Protein AF-A0A2S9XAM0-F1 (afdb_monomer_lite)

Foldseek 3Di:
DPPDPFALDVDPPDPVCPPPPCNVVVVVLVVLLVCLLVVVLVSLLVLVVVLVVDPDPVSVLSSLLCCLARHAQVVLVLVLVVLVVPDPLVVLQSNLSSVLSVLWLLCQLSLLVSLLVCVPPPCSVVSQQSLQQSQAQDNCDCSNVVQDPDDDNVNSVVSSVVSVVSSVVLCVVQNRGFGTGRNDFAALLVLLVSQLVCLVVVNHDVVSSSQNCQAAVDRPNQLDDPNDGDSVSSNVSSVVCNPDPLSVLDDTRFRHGNNHTRHNDDDPPNDNPPDD

pLDDT: mean 87.09, std 13.26, range [29.81, 98.62]

Secondary structure (DSSP, 8-state):
------SSS----SGGGGGSTTHHHHHHHHHHHHHHHTT-GGGHHHHHHHHHH---HHHHHHHHHHHHHHS-HHHHHHHHHHHHH---HHHHHHHHHHHHHH-BGGGHHHHHHHHHHHTTSTTGGGSHHHHHHHH-SSTT-HHHHT--SS--HHHHHHHHHHHHHHHHHHHHHH-TT-BEETTEE--HHHHHHHHHHHHHHT---HHHHHHHHHHH----GGGEETTEE-HHHHHHHHHHHHHSGGGGG--TT--EETTEEPPSSPPTTPPPSS--

Radius of gyration: 18.68 Å; chains: 1; bounding box: 44×44×42 Å

Structure (mmCIF, N/CA/C/O backbone):
data_AF-A0A2S9XAM0-F1
#
_entry.id   AF-A0A2S9XAM0-F1
#
loop_
_atom_site.group_PDB
_atom_site.id
_atom_site.type_symbol
_atom_site.label_atom_id
_atom_site.label_alt_id
_atom_site.label_comp_id
_atom_site.label_asym_id
_atom_site.label_entity_id
_atom_site.label_seq_id
_atom_site.pdbx_PDB_ins_code
_atom_site.Cartn_x
_atom_site.Cartn_y
_atom_site.Cartn_z
_atom_site.occupancy
_atom_site.B_iso_or_equiv
_atom_site.auth_seq_id
_atom_site.auth_comp_id
_atom_site.auth_asym_id
_atom_site.auth_atom_id
_atom_site.pdbx_PDB_model_num
ATOM 1 N N . MET A 1 1 ? -20.825 -23.152 -6.552 1.00 30.56 1 MET A N 1
ATOM 2 C CA . MET A 1 1 ? -21.527 -22.044 -5.865 1.00 30.56 1 MET A CA 1
ATOM 3 C C . MET A 1 1 ? -20.502 -20.942 -5.624 1.00 30.56 1 MET A C 1
ATOM 5 O O . MET A 1 1 ? -19.980 -20.836 -4.527 1.00 30.56 1 MET A O 1
ATOM 9 N N . TYR A 1 2 ? -20.153 -20.182 -6.666 1.00 29.81 2 TYR A N 1
ATOM 10 C CA . TYR A 1 2 ? -19.231 -19.047 -6.558 1.00 29.81 2 TYR A CA 1
ATOM 11 C C . TYR A 1 2 ? -20.045 -17.824 -6.128 1.00 29.81 2 TYR A C 1
ATOM 13 O O . TYR A 1 2 ? -20.591 -17.098 -6.952 1.00 29.81 2 TYR A O 1
ATOM 21 N N . ARG A 1 3 ? -20.249 -17.667 -4.819 1.00 31.77 3 ARG A N 1
ATOM 22 C CA . ARG A 1 3 ? -20.808 -16.442 -4.241 1.00 31.77 3 ARG A CA 1
ATOM 23 C C . ARG A 1 3 ? -19.659 -15.707 -3.554 1.00 31.77 3 ARG A C 1
ATOM 25 O O . ARG A 1 3 ? -18.979 -16.306 -2.733 1.00 31.77 3 ARG A O 1
ATOM 32 N N . ASP A 1 4 ? -19.484 -14.443 -3.935 1.00 37.81 4 ASP A N 1
ATOM 33 C CA . ASP A 1 4 ? -18.591 -13.426 -3.349 1.00 37.81 4 ASP A CA 1
ATOM 34 C C . ASP A 1 4 ? -17.206 -13.193 -3.982 1.00 37.81 4 ASP A C 1
ATOM 36 O O . ASP A 1 4 ? -16.222 -12.914 -3.299 1.00 37.81 4 ASP A O 1
ATOM 40 N N . ALA A 1 5 ? -17.160 -13.095 -5.317 1.00 40.28 5 ALA A N 1
ATOM 41 C CA . ALA A 1 5 ? -16.129 -12.313 -6.019 1.00 40.28 5 ALA A CA 1
ATOM 42 C C . ALA A 1 5 ? -16.391 -10.783 -5.963 1.00 40.28 5 ALA A C 1
ATOM 44 O O . ALA A 1 5 ? -16.059 -10.050 -6.891 1.00 40.28 5 ALA A O 1
ATOM 45 N N . ARG A 1 6 ? -17.022 -10.277 -4.892 1.00 53.84 6 ARG A N 1
ATOM 46 C CA . ARG A 1 6 ? -17.138 -8.831 -4.636 1.00 53.84 6 ARG A CA 1
ATOM 47 C C . ARG A 1 6 ? -15.984 -8.377 -3.741 1.00 53.84 6 ARG A C 1
ATOM 49 O O . ARG A 1 6 ? -15.493 -9.136 -2.903 1.00 53.84 6 ARG A O 1
ATOM 56 N N . GLY A 1 7 ? -15.541 -7.141 -3.938 1.00 68.50 7 GLY A N 1
ATOM 57 C CA . GLY A 1 7 ? -14.537 -6.507 -3.088 1.00 68.50 7 GLY A CA 1
ATOM 58 C C . GLY A 1 7 ? -13.115 -6.549 -3.654 1.00 68.50 7 GLY A C 1
ATOM 59 O O . GLY A 1 7 ? -12.945 -6.331 -4.844 1.00 68.50 7 GLY A O 1
ATOM 60 N N . TYR A 1 8 ? -12.112 -6.770 -2.794 1.00 75.19 8 TYR A N 1
ATOM 61 C CA . TYR A 1 8 ? -10.646 -6.569 -2.948 1.00 75.19 8 TYR A CA 1
ATOM 62 C C . TYR A 1 8 ? -10.017 -6.691 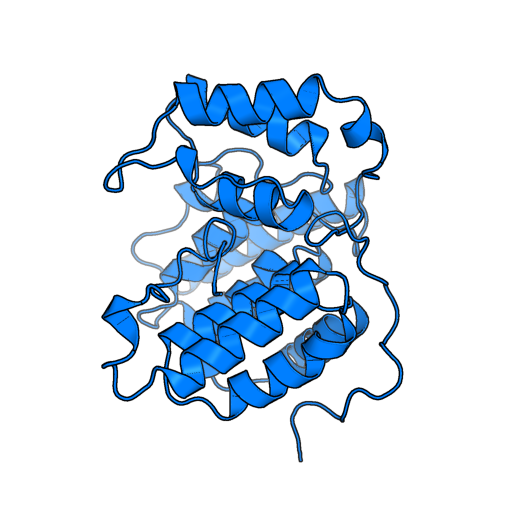-4.345 1.00 75.19 8 TYR A C 1
ATOM 64 O O . TYR A 1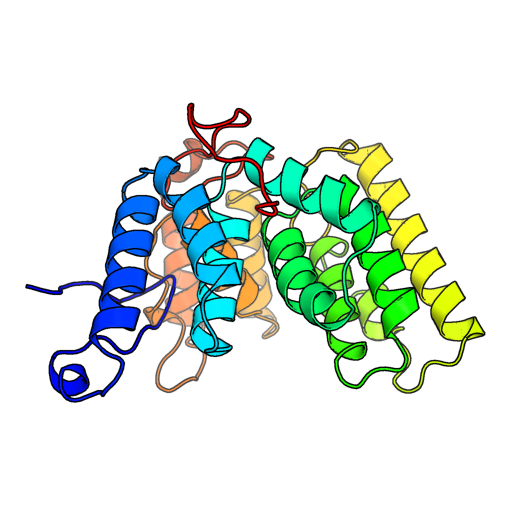 8 ? -9.112 -5.925 -4.682 1.00 75.19 8 TYR A O 1
ATOM 72 N N . PHE A 1 9 ? -10.555 -7.571 -5.180 1.00 70.81 9 PHE A N 1
ATOM 73 C CA . PHE A 1 9 ? -10.430 -7.488 -6.624 1.00 70.81 9 PHE A CA 1
ATOM 74 C C . PHE A 1 9 ? -11.824 -7.553 -7.244 1.00 70.81 9 PHE A C 1
ATOM 76 O O . PHE A 1 9 ? -12.571 -8.497 -6.986 1.00 70.81 9 PHE A O 1
ATOM 83 N N . ALA A 1 10 ? -12.169 -6.571 -8.073 1.00 54.16 10 ALA A N 1
ATOM 84 C CA . ALA A 1 10 ? -13.347 -6.647 -8.926 1.00 54.16 10 ALA A CA 1
ATOM 85 C C . ALA A 1 10 ? -13.039 -7.604 -10.091 1.00 54.16 10 ALA A C 1
ATOM 87 O O . ALA A 1 10 ? -12.765 -7.158 -11.202 1.00 54.16 10 ALA A O 1
ATOM 88 N N . PHE A 1 11 ? -12.962 -8.908 -9.814 1.00 58.81 11 PHE A N 1
ATOM 89 C CA . PHE A 1 11 ? -12.705 -9.902 -10.853 1.00 58.81 11 PHE A CA 1
ATOM 90 C C . PHE A 1 11 ? -13.986 -10.245 -11.621 1.00 58.81 11 PHE A C 1
ATOM 92 O O . PHE A 1 11 ? -15.049 -10.375 -11.006 1.00 58.81 11 PHE A O 1
ATOM 99 N N . PRO A 1 12 ? -13.883 -10.451 -12.944 1.00 51.03 12 PRO A N 1
ATOM 100 C CA . PRO A 1 12 ? -14.966 -10.961 -13.767 1.00 51.03 12 PRO A CA 1
ATOM 101 C C . PRO A 1 12 ? -14.978 -12.489 -13.664 1.00 51.03 12 PRO A C 1
ATOM 103 O O . PRO A 1 12 ? -14.470 -13.185 -14.533 1.00 51.03 12 PRO A O 1
ATOM 106 N N . LEU A 1 13 ? -15.457 -13.024 -12.543 1.00 59.88 13 LEU A N 1
ATOM 107 C CA . LEU A 1 13 ? -15.866 -14.428 -12.496 1.00 59.88 13 LEU A CA 1
ATOM 108 C C . LEU A 1 13 ? -17.322 -14.486 -12.061 1.00 59.88 13 LEU A C 1
ATOM 110 O O . LEU A 1 13 ? -17.656 -14.798 -10.916 1.00 59.88 13 LEU A O 1
ATOM 114 N N . ILE A 1 14 ? -18.190 -14.113 -12.991 1.00 65.31 14 ILE A N 1
ATOM 115 C CA . ILE A 1 14 ? -19.609 -14.436 -12.965 1.00 65.31 14 ILE A CA 1
ATOM 116 C C . ILE A 1 14 ? -19.861 -15.689 -13.811 1.00 65.31 14 ILE A C 1
ATOM 118 O O . ILE A 1 14 ? -19.002 -16.155 -14.551 1.00 65.31 14 ILE A O 1
ATOM 122 N N . GLU A 1 15 ? -21.049 -16.277 -13.680 1.00 64.88 15 GLU A N 1
ATOM 123 C CA . GLU A 1 15 ? -21.425 -17.499 -14.411 1.00 64.88 15 GLU A CA 1
ATOM 124 C C . GLU A 1 15 ? -21.320 -17.327 -15.939 1.00 64.88 15 GLU A C 1
ATOM 126 O O . GLU A 1 15 ? -21.043 -18.277 -16.664 1.00 64.88 15 GLU A O 1
ATOM 131 N N . GLU A 1 16 ? -21.465 -16.091 -16.414 1.00 66.94 16 GLU A N 1
ATOM 132 C CA . GLU A 1 16 ? -21.320 -15.704 -17.818 1.00 66.94 16 GLU A CA 1
ATOM 133 C C . GLU A 1 16 ? -19.865 -15.790 -18.320 1.00 66.94 16 GLU A C 1
ATOM 135 O O . GLU A 1 16 ? -19.658 -15.955 -19.519 1.00 66.94 16 GLU A O 1
ATOM 140 N N . ASP A 1 17 ? -18.866 -15.767 -17.429 1.00 70.62 17 ASP A N 1
ATOM 141 C CA . ASP A 1 17 ? -17.438 -15.808 -17.782 1.00 70.62 17 ASP A CA 1
ATOM 142 C C . ASP A 1 17 ? -16.911 -17.234 -18.021 1.00 70.62 17 ASP A C 1
ATOM 144 O O . ASP A 1 17 ? -15.786 -17.405 -18.486 1.00 70.62 17 ASP A O 1
ATOM 148 N N . LEU A 1 18 ? -17.722 -18.275 -17.774 1.00 71.06 18 LEU A N 1
ATOM 149 C CA . LEU A 1 18 ? -17.358 -19.686 -18.011 1.00 71.06 18 LEU A CA 1
ATOM 150 C C . LEU A 1 18 ? -16.955 -19.987 -19.463 1.00 71.06 18 LEU A C 1
ATOM 152 O O . LEU A 1 18 ? -16.366 -21.029 -19.740 1.00 71.06 18 LEU A O 1
ATOM 156 N N . VAL A 1 19 ? -17.313 -19.104 -20.394 1.00 75.88 19 VAL A N 1
ATOM 157 C CA . VAL A 1 19 ? -17.012 -19.235 -21.823 1.00 75.88 19 VAL A CA 1
ATOM 158 C C . VAL A 1 19 ? -15.665 -18.623 -22.218 1.00 75.88 19 VAL A C 1
ATOM 160 O O . VAL A 1 19 ? -15.289 -18.725 -23.383 1.00 75.88 19 VAL A O 1
ATOM 163 N N . LEU A 1 20 ? -14.962 -17.958 -21.295 1.00 78.69 20 LEU A N 1
ATOM 164 C CA . LEU A 1 20 ? -13.664 -17.348 -21.572 1.00 78.69 20 LEU A CA 1
ATOM 165 C C . LEU A 1 20 ? -12.571 -18.419 -21.678 1.00 78.69 20 LEU A C 1
ATOM 167 O O . LEU A 1 20 ? -12.448 -19.288 -20.816 1.00 78.69 20 LEU A O 1
ATOM 171 N N . ASP A 1 21 ? -11.729 -18.306 -22.707 1.00 81.44 21 ASP A N 1
ATOM 172 C CA . ASP A 1 21 ? -10.644 -19.258 -22.996 1.00 81.44 21 ASP A CA 1
ATOM 173 C C . ASP A 1 21 ? -9.600 -19.369 -21.865 1.00 81.44 21 ASP A C 1
ATOM 175 O O . ASP A 1 21 ? -8.835 -20.333 -21.803 1.00 81.44 21 ASP A O 1
ATOM 179 N N . ASP A 1 22 ? -9.537 -18.385 -20.965 1.00 83.44 22 ASP A N 1
ATOM 180 C CA . ASP A 1 22 ? -8.630 -18.345 -19.821 1.00 83.44 22 ASP A CA 1
ATOM 181 C C . ASP A 1 22 ? -9.339 -18.452 -18.459 1.00 83.44 22 ASP A C 1
ATOM 183 O O . ASP A 1 22 ? -8.697 -18.232 -17.426 1.00 83.44 22 ASP A O 1
ATOM 187 N N . PHE A 1 23 ? -10.619 -18.854 -18.435 1.00 84.69 23 PHE A N 1
ATOM 188 C CA . PHE A 1 23 ? -11.415 -19.024 -17.212 1.00 84.69 23 PHE A CA 1
ATOM 189 C C . PHE A 1 23 ? -10.687 -19.857 -16.149 1.00 84.69 23 PHE A C 1
ATOM 191 O O . PHE A 1 23 ? -10.601 -19.441 -14.997 1.00 84.69 23 PHE A O 1
ATOM 198 N N . ASP A 1 24 ? -10.086 -20.989 -16.530 1.00 85.94 24 ASP A N 1
ATOM 199 C CA . ASP A 1 24 ? -9.365 -21.867 -15.597 1.00 85.94 24 ASP A CA 1
ATOM 200 C C . ASP A 1 24 ? -8.211 -21.143 -14.887 1.00 85.94 24 ASP A C 1
ATOM 202 O O . ASP A 1 24 ? -7.978 -21.338 -13.693 1.00 85.94 24 ASP A O 1
ATOM 206 N N . LYS A 1 25 ? -7.503 -20.254 -15.596 1.00 88.56 25 LYS A N 1
ATOM 207 C CA . LYS A 1 25 ? -6.412 -19.462 -15.009 1.00 88.56 25 LYS A CA 1
ATOM 208 C C . LYS A 1 25 ? -6.953 -18.439 -14.019 1.00 88.56 25 LYS A C 1
ATOM 210 O O . LYS A 1 25 ? -6.371 -18.252 -12.954 1.00 88.56 25 LYS A O 1
ATOM 215 N N . TRP A 1 26 ? -8.078 -17.806 -14.336 1.00 86.81 26 TRP A N 1
ATOM 216 C CA . TRP A 1 26 ? -8.754 -16.899 -13.412 1.00 86.81 26 TRP A CA 1
ATOM 217 C C . TRP A 1 26 ? -9.371 -17.629 -12.217 1.00 86.81 26 TRP A C 1
ATOM 219 O O . TRP A 1 26 ? -9.349 -17.094 -11.110 1.00 86.81 26 TRP A O 1
ATOM 229 N N . SER A 1 27 ? -9.839 -18.867 -12.380 1.00 86.88 27 SER A N 1
ATOM 230 C CA . SER A 1 27 ? -10.290 -19.691 -11.255 1.00 86.88 27 SER A CA 1
ATOM 231 C C . SER A 1 27 ? -9.152 -19.934 -10.261 1.00 86.88 27 SER A C 1
ATOM 233 O O . SER A 1 27 ? -9.361 -19.775 -9.062 1.00 86.88 27 SER A O 1
ATOM 235 N N . ILE A 1 28 ? -7.931 -20.211 -10.740 1.00 90.19 28 ILE A N 1
ATOM 236 C CA . ILE A 1 28 ? -6.742 -20.350 -9.878 1.00 90.19 28 ILE A CA 1
ATOM 237 C C . ILE A 1 28 ? -6.473 -19.054 -9.096 1.00 90.19 28 ILE A C 1
ATOM 239 O O . ILE A 1 28 ? -6.221 -19.097 -7.893 1.00 90.19 28 ILE A O 1
ATOM 243 N N . VAL A 1 29 ? -6.561 -17.890 -9.753 1.00 89.19 29 VAL A N 1
ATOM 244 C CA . VAL A 1 29 ? -6.460 -16.571 -9.097 1.00 89.19 29 VAL A CA 1
ATOM 245 C C . VAL A 1 29 ? -7.520 -16.441 -7.993 1.00 89.19 29 VAL A C 1
ATOM 247 O O . VAL A 1 29 ? -7.203 -16.019 -6.880 1.00 89.19 29 VAL A O 1
ATOM 250 N N . GLY A 1 30 ? -8.767 -16.819 -8.285 1.00 88.19 30 GLY A N 1
ATOM 251 C CA . GLY A 1 30 ? -9.882 -16.794 -7.338 1.00 88.19 30 GLY A CA 1
ATOM 252 C C . GLY A 1 30 ? -9.646 -17.679 -6.115 1.00 88.19 30 GLY A C 1
ATOM 253 O O . GLY A 1 30 ? -9.837 -17.220 -4.988 1.00 88.19 30 GLY A O 1
ATOM 254 N N . ASP A 1 31 ? -9.164 -18.903 -6.325 1.00 90.50 31 ASP A N 1
ATOM 255 C CA . ASP A 1 31 ? -8.857 -19.856 -5.256 1.00 90.50 31 ASP A CA 1
ATOM 256 C C . ASP A 1 31 ? -7.719 -19.349 -4.358 1.00 90.50 31 ASP A C 1
ATOM 258 O O . ASP A 1 31 ? -7.823 -19.402 -3.130 1.00 90.50 31 ASP A O 1
ATOM 262 N N . LEU A 1 32 ? -6.662 -18.777 -4.947 1.00 91.88 32 LEU A N 1
ATOM 263 C CA . LEU A 1 32 ? -5.543 -18.185 -4.203 1.00 91.88 32 LEU A CA 1
ATOM 264 C C . LEU A 1 32 ? -5.986 -16.984 -3.370 1.00 91.88 32 LEU A C 1
ATOM 266 O O . LEU A 1 32 ? -5.653 -16.891 -2.189 1.00 91.88 32 LEU A O 1
ATOM 270 N N . VAL A 1 33 ? -6.771 -16.078 -3.955 1.00 91.25 33 VAL A N 1
ATOM 271 C CA . VAL A 1 33 ? -7.333 -14.945 -3.213 1.00 91.25 33 VAL A CA 1
ATOM 272 C C . VAL A 1 33 ? -8.247 -15.440 -2.099 1.00 91.25 33 VAL A C 1
ATOM 274 O O . VAL A 1 33 ? -8.155 -14.928 -0.989 1.00 91.25 33 VAL A O 1
ATOM 277 N N . GLY A 1 34 ? -9.093 -16.438 -2.355 1.00 91.19 34 GLY A N 1
ATOM 278 C CA . GLY A 1 34 ? -9.951 -17.051 -1.341 1.00 91.19 34 GLY A CA 1
ATOM 279 C C . GLY A 1 34 ? -9.152 -17.621 -0.168 1.00 91.19 34 GLY A C 1
ATOM 280 O O . GLY A 1 34 ? -9.470 -17.331 0.985 1.00 91.19 34 GLY A O 1
ATOM 281 N N . ALA A 1 35 ? -8.074 -18.355 -0.452 1.00 92.44 35 ALA A N 1
ATOM 282 C CA . ALA A 1 35 ? -7.175 -18.901 0.563 1.00 92.44 35 ALA A CA 1
ATOM 283 C C . ALA A 1 35 ? -6.510 -17.795 1.399 1.00 92.44 35 ALA A C 1
ATOM 285 O O . ALA A 1 35 ? -6.544 -17.846 2.630 1.00 92.44 35 ALA A O 1
ATOM 286 N N . LEU A 1 36 ? -5.977 -16.753 0.750 1.00 93.25 36 LEU A N 1
ATOM 287 C CA . LEU A 1 36 ? -5.379 -15.607 1.440 1.00 93.25 36 LEU A CA 1
ATOM 288 C C . LEU A 1 36 ? -6.415 -14.863 2.297 1.00 93.25 36 LEU A C 1
ATOM 290 O O . LEU A 1 36 ? -6.128 -14.538 3.447 1.00 93.25 36 LEU A O 1
ATOM 294 N N . LYS A 1 37 ? -7.630 -14.632 1.773 1.00 93.50 37 LYS A N 1
ATOM 295 C CA . LYS A 1 37 ? -8.737 -13.983 2.500 1.00 93.50 37 LYS A CA 1
ATOM 296 C C . LYS A 1 37 ? -9.157 -14.777 3.740 1.00 93.50 37 LYS A C 1
ATOM 298 O O . LYS A 1 37 ? -9.595 -14.176 4.709 1.00 93.50 37 LYS A O 1
ATOM 303 N N . ALA A 1 38 ? -9.016 -16.102 3.707 1.00 93.44 38 ALA A N 1
ATOM 304 C CA . ALA A 1 38 ? -9.267 -16.992 4.841 1.00 93.44 38 ALA A CA 1
ATOM 305 C C . ALA A 1 38 ? -8.083 -17.087 5.829 1.00 93.44 38 ALA A C 1
ATOM 307 O O . ALA A 1 38 ? -8.144 -17.853 6.794 1.00 93.44 38 ALA A O 1
ATOM 308 N N . GLY A 1 39 ? -6.997 -16.343 5.587 1.00 91.81 39 GLY A N 1
ATOM 309 C CA . GLY A 1 39 ? -5.810 -16.304 6.437 1.00 91.81 39 GLY A CA 1
ATOM 310 C C . GLY A 1 39 ? -4.754 -17.366 6.122 1.00 91.81 39 GLY A C 1
ATOM 311 O O . GLY A 1 39 ? -3.776 -17.470 6.867 1.00 91.81 39 GLY A O 1
ATOM 312 N N . ASP A 1 40 ? -4.887 -18.140 5.036 1.00 93.00 40 ASP A N 1
ATOM 313 C CA . ASP A 1 40 ? -3.841 -19.077 4.608 1.00 93.00 40 ASP A CA 1
ATOM 314 C C . ASP A 1 40 ? -2.726 -18.363 3.831 1.00 93.00 40 ASP A C 1
ATOM 316 O O . ASP A 1 40 ? -2.579 -18.472 2.613 1.00 93.00 40 ASP A O 1
ATOM 320 N N . LEU A 1 41 ? -1.894 -17.628 4.568 1.00 89.56 41 LEU A N 1
ATOM 321 C CA . LEU A 1 41 ? -0.785 -16.852 4.006 1.00 89.56 41 LEU A CA 1
ATOM 322 C C . LEU A 1 41 ? 0.354 -17.726 3.449 1.00 89.56 41 LEU A C 1
ATOM 324 O O . LEU A 1 41 ? 1.272 -17.209 2.811 1.00 89.56 41 LEU A O 1
ATOM 328 N N . ARG A 1 42 ? 0.290 -19.055 3.629 1.00 88.25 42 ARG A N 1
ATOM 329 C CA . ARG A 1 42 ? 1.229 -20.010 3.014 1.00 88.25 42 ARG A CA 1
ATOM 330 C C . ARG A 1 42 ? 1.008 -20.148 1.509 1.00 88.25 42 ARG A C 1
ATOM 332 O O . ARG A 1 42 ? 1.868 -20.704 0.840 1.00 88.25 42 ARG A O 1
ATOM 339 N N . ALA A 1 43 ? -0.099 -19.630 0.975 1.00 89.38 43 ALA A N 1
ATOM 340 C CA . ALA A 1 43 ? -0.335 -19.556 -0.464 1.00 89.38 43 ALA A CA 1
ATOM 341 C C . ALA A 1 43 ? 0.522 -18.479 -1.163 1.00 89.38 43 ALA A C 1
ATOM 343 O O . ALA A 1 43 ? 0.686 -18.526 -2.380 1.00 89.38 43 ALA A O 1
ATOM 344 N N . ALA A 1 44 ? 1.097 -17.517 -0.426 1.00 90.44 44 ALA A N 1
ATOM 345 C CA . ALA A 1 44 ? 1.826 -16.388 -1.015 1.00 90.44 44 ALA A CA 1
ATOM 346 C C . ALA A 1 44 ? 3.046 -16.781 -1.887 1.00 90.44 44 ALA A C 1
ATOM 348 O O . ALA A 1 44 ? 3.201 -16.186 -2.954 1.00 90.44 44 ALA A O 1
ATOM 349 N N . PRO A 1 45 ? 3.882 -17.781 -1.532 1.00 89.94 45 PRO A N 1
ATOM 350 C CA . PRO A 1 45 ? 4.940 -18.266 -2.422 1.00 89.94 45 PRO A CA 1
ATOM 351 C C . PRO A 1 45 ? 4.405 -18.807 -3.754 1.00 89.94 45 PRO A C 1
ATOM 353 O O . PRO A 1 45 ? 4.967 -18.509 -4.801 1.00 89.94 45 PRO A O 1
ATOM 356 N N . THR A 1 46 ? 3.276 -19.524 -3.747 1.00 91.75 46 THR A N 1
ATOM 357 C CA . THR A 1 46 ? 2.637 -20.011 -4.982 1.00 91.75 46 THR A CA 1
ATOM 358 C C . THR A 1 46 ? 2.177 -18.859 -5.875 1.00 91.75 46 THR A C 1
ATOM 360 O O . THR A 1 46 ? 2.310 -18.939 -7.093 1.00 91.75 46 THR A O 1
ATOM 363 N N . VAL A 1 47 ? 1.690 -17.758 -5.290 1.00 92.44 47 VAL A N 1
ATOM 364 C CA . VAL A 1 47 ? 1.341 -16.542 -6.048 1.00 92.44 47 VAL A CA 1
ATOM 365 C C . VAL A 1 47 ? 2.570 -15.967 -6.766 1.00 92.44 47 VAL A C 1
ATOM 367 O O . VAL A 1 47 ? 2.470 -15.572 -7.926 1.00 92.44 47 VAL A O 1
ATOM 370 N N . LEU A 1 48 ? 3.735 -15.956 -6.109 1.00 89.94 48 LEU A N 1
ATOM 371 C CA . LEU A 1 48 ? 4.991 -15.490 -6.704 1.00 89.94 48 LEU A CA 1
ATOM 372 C C . LEU A 1 48 ? 5.495 -16.424 -7.817 1.00 89.94 48 LEU A C 1
ATOM 374 O O . LEU A 1 48 ? 5.893 -15.953 -8.878 1.00 89.94 48 LEU A O 1
ATOM 378 N N . GLU A 1 49 ? 5.413 -17.741 -7.624 1.00 90.56 49 GLU A N 1
ATOM 379 C CA . GLU A 1 49 ? 5.771 -18.719 -8.663 1.00 90.56 49 GLU A CA 1
ATOM 380 C C . GLU A 1 49 ? 4.889 -18.597 -9.915 1.00 90.56 49 GLU A C 1
ATOM 382 O O . GLU A 1 49 ? 5.366 -18.779 -11.037 1.00 90.56 49 GLU A O 1
ATOM 387 N N . LEU A 1 50 ? 3.599 -18.294 -9.740 1.00 91.56 50 LEU A N 1
ATOM 388 C CA . LEU A 1 50 ? 2.682 -18.055 -10.854 1.00 91.56 50 LEU A CA 1
ATOM 389 C C . LEU A 1 50 ? 2.973 -16.733 -11.558 1.00 91.56 50 LEU A C 1
ATOM 391 O O . LEU A 1 50 ? 2.929 -16.697 -12.785 1.00 91.56 50 LEU A O 1
ATOM 395 N N . TYR A 1 51 ? 3.322 -15.683 -10.813 1.00 90.62 51 TYR A N 1
ATOM 396 C CA . TYR A 1 51 ? 3.729 -14.403 -11.388 1.00 90.62 51 TYR A CA 1
ATOM 397 C C . TYR A 1 51 ? 4.877 -14.552 -12.397 1.00 90.62 51 TYR A C 1
ATOM 399 O O . TYR A 1 51 ? 4.786 -13.997 -13.490 1.00 90.62 51 TYR A O 1
ATOM 407 N N . ASP A 1 52 ? 5.897 -15.356 -12.089 1.00 86.44 52 ASP A N 1
ATOM 408 C CA . ASP A 1 52 ? 7.040 -15.561 -12.993 1.00 86.44 52 ASP A CA 1
ATOM 409 C C . ASP A 1 52 ? 6.691 -16.339 -14.269 1.00 86.44 52 ASP A C 1
ATOM 411 O O . ASP A 1 52 ? 7.389 -16.233 -15.278 1.00 86.44 52 ASP A O 1
ATOM 415 N N . ARG A 1 53 ? 5.634 -17.157 -14.230 1.00 89.25 53 ARG A N 1
ATOM 416 C CA . ARG A 1 53 ? 5.250 -18.055 -15.332 1.00 89.25 53 ARG A CA 1
ATOM 417 C C . ARG A 1 53 ? 4.122 -17.508 -16.195 1.00 89.25 53 ARG A C 1
ATOM 419 O O . ARG A 1 53 ? 3.909 -18.010 -17.299 1.00 89.25 53 ARG A O 1
ATOM 426 N N . ASP A 1 54 ? 3.364 -16.540 -15.693 1.00 89.75 54 ASP A N 1
ATOM 427 C CA . ASP A 1 54 ? 2.212 -15.999 -16.401 1.00 89.75 54 ASP A CA 1
ATOM 428 C C . ASP A 1 54 ? 2.646 -14.952 -17.432 1.00 89.75 54 ASP A C 1
ATOM 430 O O . ASP A 1 54 ? 3.412 -14.035 -17.147 1.00 89.75 54 ASP A O 1
ATOM 434 N N . ALA A 1 55 ? 2.135 -15.080 -18.653 1.00 87.50 55 ALA A N 1
ATOM 435 C CA . ALA A 1 55 ? 2.384 -14.116 -19.723 1.00 87.50 55 ALA A CA 1
ATOM 436 C C . ALA A 1 55 ? 1.359 -12.969 -19.726 1.00 87.50 55 ALA A C 1
ATOM 438 O O . ALA A 1 55 ? 1.547 -11.972 -20.421 1.00 87.50 55 ALA A O 1
ATOM 439 N N . ASP A 1 56 ? 0.262 -13.109 -18.980 1.00 89.25 56 ASP A N 1
ATOM 440 C CA . ASP A 1 56 ? -0.803 -12.114 -18.933 1.00 89.25 56 ASP A CA 1
ATOM 441 C C . ASP A 1 56 ? -0.505 -11.033 -17.895 1.00 89.25 56 ASP A C 1
ATOM 443 O O . ASP A 1 56 ? -0.419 -11.284 -16.690 1.00 89.25 56 ASP A O 1
ATOM 447 N N . TRP A 1 57 ? -0.357 -9.805 -18.382 1.00 85.56 57 TRP A N 1
ATOM 448 C CA . TRP A 1 57 ? -0.011 -8.650 -17.562 1.00 85.56 57 TRP A CA 1
ATOM 449 C C . TRP A 1 57 ? -1.118 -8.266 -16.563 1.00 85.56 57 TRP A C 1
ATOM 451 O O . TRP A 1 57 ? -0.817 -7.721 -15.500 1.00 85.56 57 TRP A O 1
ATOM 461 N N . VAL A 1 58 ? -2.389 -8.578 -16.846 1.00 87.38 58 VAL A N 1
ATOM 462 C CA . VAL A 1 58 ? -3.514 -8.301 -15.939 1.00 87.38 58 VAL A CA 1
ATOM 463 C C . VAL A 1 58 ? -3.461 -9.254 -14.747 1.00 87.38 58 VAL A C 1
ATOM 465 O O . VAL A 1 58 ? -3.550 -8.809 -13.598 1.00 87.38 58 VAL A O 1
ATOM 468 N N . ARG A 1 59 ? -3.249 -10.555 -14.994 1.00 90.25 59 ARG A N 1
ATOM 469 C CA . ARG A 1 59 ? -3.046 -11.547 -13.923 1.00 90.25 59 ARG A CA 1
ATOM 470 C C . ARG A 1 59 ? -1.780 -11.260 -13.124 1.00 90.25 59 ARG A C 1
ATOM 472 O O . ARG A 1 59 ? -1.836 -11.261 -11.896 1.00 90.25 59 ARG A O 1
ATOM 479 N N . ARG A 1 60 ? -0.674 -10.896 -13.780 1.00 90.75 60 ARG A N 1
ATOM 480 C CA . ARG A 1 60 ? 0.552 -10.451 -13.091 1.00 90.75 60 ARG A CA 1
ATOM 481 C C . ARG A 1 60 ? 0.305 -9.270 -12.161 1.00 90.75 60 ARG A C 1
ATOM 483 O O . ARG A 1 60 ? 0.693 -9.328 -10.995 1.00 90.75 60 ARG A O 1
ATOM 490 N N . GLY A 1 61 ? -0.427 -8.257 -12.623 1.00 88.75 61 GLY A N 1
ATOM 491 C CA . GLY A 1 61 ? -0.829 -7.126 -11.788 1.00 88.75 61 GLY A CA 1
ATOM 492 C C . GLY A 1 61 ? -1.687 -7.536 -10.583 1.00 88.75 61 GLY A C 1
ATOM 493 O O . GLY A 1 61 ? -1.583 -6.931 -9.514 1.00 88.75 61 GLY A O 1
ATOM 494 N N . ALA A 1 62 ? -2.518 -8.575 -10.710 1.00 90.31 62 ALA A N 1
ATOM 495 C CA . ALA A 1 62 ? -3.249 -9.144 -9.580 1.00 90.31 62 ALA A CA 1
ATOM 496 C C . ALA A 1 62 ? -2.325 -9.865 -8.586 1.00 90.31 62 ALA A C 1
ATOM 498 O O . ALA A 1 62 ? -2.450 -9.649 -7.379 1.00 90.31 62 ALA A O 1
ATOM 499 N N . TYR A 1 63 ? -1.379 -10.678 -9.061 1.00 93.06 63 TYR A N 1
ATOM 500 C CA . TYR A 1 63 ? -0.415 -11.372 -8.200 1.00 93.06 63 TYR A CA 1
ATOM 501 C C . TYR A 1 63 ? 0.454 -10.388 -7.410 1.00 93.06 63 TYR A C 1
ATOM 503 O O . TYR A 1 63 ? 0.573 -10.516 -6.194 1.00 93.06 63 TYR A O 1
ATOM 511 N N . VAL A 1 64 ? 0.970 -9.346 -8.064 1.00 92.31 64 VAL A N 1
ATOM 512 C CA . VAL A 1 64 ? 1.725 -8.241 -7.442 1.00 92.31 64 VAL A CA 1
ATOM 513 C C . VAL A 1 64 ? 0.961 -7.626 -6.271 1.00 92.31 64 VAL A C 1
ATOM 515 O O . VAL A 1 64 ? 1.494 -7.458 -5.173 1.00 92.31 64 VAL A O 1
ATOM 518 N N . LYS A 1 65 ? -0.323 -7.343 -6.495 1.00 92.00 65 LYS A N 1
ATOM 519 C CA . LYS A 1 65 ? -1.243 -6.797 -5.497 1.00 92.00 65 LYS A CA 1
ATOM 520 C C . LYS A 1 65 ? -1.458 -7.754 -4.325 1.00 92.00 65 LYS A C 1
ATOM 522 O O . LYS A 1 65 ? -1.396 -7.324 -3.174 1.00 92.00 65 LYS A O 1
ATOM 527 N N . MET A 1 66 ? -1.686 -9.040 -4.598 1.00 93.81 66 MET A N 1
ATOM 528 C CA . MET A 1 66 ? -1.812 -10.072 -3.562 1.00 93.81 66 MET A CA 1
ATOM 529 C C . MET A 1 66 ? -0.548 -10.183 -2.715 1.00 93.81 66 MET A C 1
ATOM 531 O O . MET A 1 66 ? -0.645 -10.187 -1.493 1.00 93.81 66 MET A O 1
ATOM 535 N N . ILE A 1 67 ? 0.625 -10.241 -3.346 1.00 94.50 67 ILE A N 1
ATOM 536 C CA . ILE A 1 67 ? 1.897 -10.381 -2.635 1.00 94.50 67 ILE A CA 1
ATOM 537 C C . ILE A 1 67 ? 2.149 -9.136 -1.780 1.00 94.50 67 ILE A C 1
ATOM 539 O O . ILE A 1 67 ? 2.373 -9.263 -0.581 1.00 94.50 67 ILE A O 1
ATOM 543 N N . GLY A 1 68 ? 2.035 -7.933 -2.346 1.00 94.62 68 GLY A N 1
ATOM 544 C CA . GLY A 1 68 ? 2.283 -6.694 -1.604 1.00 94.62 68 GLY A CA 1
ATOM 545 C C . GLY A 1 68 ? 1.381 -6.518 -0.375 1.00 94.62 68 GLY A C 1
ATOM 546 O O . GLY A 1 68 ? 1.849 -6.092 0.683 1.00 94.62 68 GLY A O 1
ATOM 547 N N . ASP A 1 69 ? 0.103 -6.892 -0.475 1.00 95.31 69 ASP A N 1
ATOM 548 C CA . ASP A 1 69 ? -0.840 -6.731 0.635 1.00 95.31 69 ASP A CA 1
ATOM 549 C C . ASP A 1 69 ? -0.835 -7.903 1.624 1.00 95.31 69 ASP A C 1
ATOM 551 O O . ASP A 1 69 ? -1.028 -7.655 2.809 1.00 95.31 69 ASP A O 1
ATOM 555 N N . ALA A 1 70 ? -0.634 -9.148 1.171 1.00 94.94 70 ALA A N 1
ATOM 556 C CA . ALA A 1 70 ? -0.882 -10.354 1.972 1.00 94.94 70 ALA A CA 1
ATOM 557 C C . ALA A 1 70 ? 0.366 -11.194 2.279 1.00 94.94 70 ALA A C 1
ATOM 559 O O . ALA A 1 70 ? 0.340 -11.999 3.211 1.00 94.94 70 ALA A O 1
ATOM 560 N N . ALA A 1 71 ? 1.455 -11.055 1.516 1.00 93.69 71 ALA A N 1
ATOM 561 C CA . ALA A 1 71 ? 2.618 -11.911 1.718 1.00 93.69 71 ALA A CA 1
ATOM 562 C C . ALA A 1 71 ? 3.279 -11.661 3.081 1.00 93.69 71 ALA A C 1
ATOM 564 O O . ALA A 1 71 ? 3.371 -10.504 3.501 1.00 93.69 71 ALA A O 1
ATOM 565 N N . PRO A 1 72 ? 3.799 -12.711 3.742 1.00 93.25 72 PRO A N 1
ATOM 566 C CA . PRO A 1 72 ? 4.653 -12.588 4.924 1.00 93.25 72 PRO A CA 1
ATOM 567 C C . PRO A 1 72 ? 5.855 -11.669 4.684 1.00 93.25 72 PRO A C 1
ATOM 569 O O . PRO A 1 72 ? 6.386 -11.635 3.572 1.00 93.25 72 PRO A O 1
ATOM 572 N N . ASP A 1 73 ? 6.302 -10.948 5.720 1.00 92.19 73 ASP A N 1
ATOM 573 C CA . ASP A 1 73 ? 7.398 -9.969 5.586 1.00 92.19 73 ASP A CA 1
ATOM 574 C C . ASP A 1 73 ? 8.660 -10.612 5.001 1.00 92.19 73 ASP A C 1
ATOM 576 O O . ASP A 1 73 ? 9.200 -10.104 4.023 1.00 92.19 73 ASP A O 1
ATOM 580 N N . ALA A 1 74 ? 9.053 -11.786 5.505 1.00 90.75 74 ALA A N 1
ATOM 581 C CA . ALA A 1 74 ? 10.216 -12.529 5.020 1.00 90.75 74 ALA A CA 1
ATOM 582 C C . ALA A 1 74 ? 10.184 -12.830 3.506 1.00 90.75 74 ALA A C 1
ATOM 584 O O . ALA A 1 74 ? 11.226 -12.847 2.849 1.00 90.75 74 ALA A O 1
ATOM 585 N N . LEU A 1 75 ? 9.001 -13.061 2.917 1.00 91.19 75 LEU A N 1
ATOM 586 C CA . LEU A 1 75 ? 8.896 -13.278 1.471 1.00 91.19 75 LEU A CA 1
ATOM 587 C C . LEU A 1 75 ? 9.186 -11.985 0.705 1.00 91.19 75 LEU A C 1
ATOM 589 O O . LEU A 1 75 ? 9.950 -12.009 -0.258 1.00 91.19 75 LEU A O 1
ATOM 593 N N . VAL A 1 76 ? 8.619 -10.863 1.148 1.00 92.62 76 VAL A N 1
ATOM 594 C CA . VAL A 1 76 ? 8.837 -9.566 0.495 1.00 92.62 76 VAL A CA 1
ATOM 595 C C . VAL A 1 76 ? 10.266 -9.064 0.710 1.00 92.62 76 VAL A C 1
ATOM 597 O O . VAL A 1 76 ? 10.856 -8.506 -0.208 1.00 92.62 76 VAL A O 1
ATOM 600 N N . GLU A 1 77 ? 10.875 -9.340 1.862 1.00 92.00 77 GLU A N 1
ATOM 601 C CA . GLU A 1 77 ? 12.288 -9.050 2.139 1.00 92.00 77 GLU A CA 1
ATOM 602 C C . GLU A 1 77 ? 13.240 -9.771 1.182 1.00 92.00 77 GLU A C 1
ATOM 604 O O . GLU A 1 77 ? 14.213 -9.172 0.719 1.00 92.00 77 GLU A O 1
ATOM 609 N N . ARG A 1 78 ? 12.959 -11.036 0.838 1.00 88.25 78 ARG A N 1
ATOM 610 C CA . ARG A 1 78 ? 13.727 -11.765 -0.186 1.00 88.25 78 ARG A CA 1
ATOM 611 C C . ARG A 1 78 ? 13.621 -11.082 -1.546 1.00 88.25 78 ARG A C 1
ATOM 613 O O . ARG A 1 78 ? 14.643 -10.853 -2.190 1.00 88.25 78 ARG A O 1
ATOM 620 N N . ILE A 1 79 ? 12.405 -10.707 -1.948 1.00 88.50 79 ILE A N 1
ATOM 621 C CA . ILE A 1 79 ? 12.159 -9.977 -3.201 1.00 88.50 79 ILE A CA 1
ATOM 622 C C . ILE A 1 79 ? 12.919 -8.643 -3.196 1.00 88.50 79 ILE A C 1
ATOM 624 O O . ILE A 1 79 ? 13.627 -8.317 -4.149 1.00 88.50 79 ILE A O 1
ATOM 628 N N . HIS A 1 80 ? 12.823 -7.889 -2.100 1.00 89.19 80 HIS A N 1
ATOM 629 C CA . HIS A 1 80 ? 13.498 -6.606 -1.920 1.00 89.19 80 HIS A CA 1
ATOM 630 C C . HIS A 1 80 ? 15.021 -6.739 -1.984 1.00 89.19 80 HIS A C 1
ATOM 632 O O . HIS A 1 80 ? 15.669 -5.976 -2.698 1.00 89.19 80 HIS A O 1
ATOM 638 N N . SER A 1 81 ? 15.585 -7.741 -1.313 1.00 86.88 81 SER A N 1
ATOM 639 C CA . SER A 1 81 ? 17.023 -8.028 -1.343 1.00 86.88 81 SER A CA 1
ATOM 640 C C . SER A 1 81 ? 17.493 -8.360 -2.759 1.00 86.88 81 SER A C 1
ATOM 642 O O . SER A 1 81 ? 18.531 -7.874 -3.204 1.00 86.88 81 SER A O 1
ATOM 644 N N . HIS A 1 82 ? 16.704 -9.129 -3.511 1.00 81.19 82 HIS A N 1
ATOM 645 C CA . HIS A 1 82 ? 17.024 -9.459 -4.895 1.00 81.19 82 HIS A CA 1
ATOM 646 C C . HIS A 1 82 ? 16.994 -8.222 -5.810 1.00 81.19 82 HIS A C 1
ATOM 648 O O . HIS A 1 82 ? 17.928 -8.001 -6.583 1.00 81.19 82 HIS A O 1
ATOM 654 N N . LEU A 1 83 ? 16.000 -7.339 -5.652 1.00 80.12 83 LEU A N 1
ATOM 655 C CA . LEU A 1 83 ? 15.916 -6.061 -6.376 1.00 80.12 83 LEU A CA 1
ATOM 656 C C . LEU A 1 83 ? 17.145 -5.167 -6.160 1.00 80.12 83 LEU A C 1
ATOM 658 O O . LEU A 1 83 ? 17.538 -4.431 -7.064 1.00 80.12 83 LEU A O 1
ATOM 662 N N . GLN A 1 84 ? 17.781 -5.238 -4.989 1.00 78.94 84 GLN A N 1
ATOM 663 C CA . GLN A 1 84 ? 19.013 -4.494 -4.708 1.00 78.94 84 GLN A CA 1
ATOM 664 C C . GLN A 1 84 ? 20.232 -5.039 -5.463 1.00 78.94 84 GLN A C 1
ATOM 666 O O . GLN A 1 84 ? 21.160 -4.276 -5.732 1.00 78.94 84 GLN A O 1
ATOM 671 N N . THR A 1 85 ? 20.229 -6.325 -5.829 1.00 75.56 85 THR A N 1
ATOM 672 C CA . THR A 1 85 ? 21.320 -6.966 -6.587 1.00 75.56 85 THR A CA 1
ATOM 673 C C . THR A 1 85 ? 21.246 -6.733 -8.100 1.00 75.56 85 THR A C 1
ATOM 675 O O . THR A 1 85 ? 22.223 -6.984 -8.801 1.00 75.56 85 THR A O 1
ATOM 678 N N . GLY A 1 86 ? 20.131 -6.173 -8.583 1.00 65.69 86 GLY A N 1
ATOM 679 C CA . GLY A 1 86 ? 19.891 -5.833 -9.984 1.00 65.69 86 GLY A CA 1
ATOM 680 C C . GLY A 1 86 ? 18.834 -6.736 -10.619 1.00 65.69 86 GLY A C 1
ATOM 681 O O . GLY A 1 86 ? 18.948 -7.955 -10.584 1.00 65.69 86 GLY A O 1
ATOM 682 N N . LEU A 1 87 ? 17.812 -6.126 -11.223 1.00 61.53 87 LEU A N 1
ATOM 683 C CA . LEU A 1 87 ? 16.773 -6.812 -11.992 1.00 61.53 87 LEU A CA 1
ATOM 684 C C . LEU A 1 87 ? 16.580 -6.131 -13.357 1.00 61.53 87 LEU A C 1
ATOM 686 O O . LEU A 1 87 ? 16.873 -4.937 -13.484 1.00 61.53 87 LEU A O 1
ATOM 690 N N . PRO A 1 88 ? 16.096 -6.861 -14.381 1.00 65.44 88 PRO A N 1
ATOM 691 C CA . PRO A 1 88 ? 15.742 -6.263 -15.662 1.00 65.44 88 PRO A CA 1
ATOM 692 C C . PRO A 1 88 ? 14.706 -5.150 -15.473 1.00 65.44 88 PRO A C 1
ATOM 694 O O . PRO A 1 88 ? 13.821 -5.252 -14.620 1.00 65.44 88 PRO A O 1
ATOM 697 N N . VAL A 1 89 ? 14.802 -4.098 -16.290 1.00 63.16 89 VAL A N 1
ATOM 698 C CA . VAL A 1 89 ? 13.911 -2.924 -16.230 1.00 63.16 89 VAL A CA 1
ATOM 699 C C . VAL A 1 89 ? 12.434 -3.336 -16.303 1.00 63.16 89 VAL A C 1
ATOM 701 O O . VAL A 1 89 ? 11.619 -2.778 -15.575 1.00 63.16 89 VAL A O 1
ATOM 704 N N . ASP A 1 90 ? 12.107 -4.386 -17.056 1.00 64.38 90 ASP A N 1
ATOM 705 C CA . ASP A 1 90 ? 10.737 -4.892 -17.230 1.00 64.38 90 ASP A CA 1
ATOM 706 C C . ASP A 1 90 ? 10.098 -5.418 -15.929 1.00 64.38 90 ASP A C 1
ATOM 708 O O . ASP A 1 90 ? 8.881 -5.397 -15.776 1.00 64.38 90 ASP A O 1
ATOM 712 N N . TYR A 1 91 ? 10.905 -5.859 -14.959 1.00 68.31 91 TYR A N 1
ATOM 713 C CA . TYR A 1 91 ? 10.427 -6.296 -13.641 1.00 68.31 91 TYR A CA 1
ATOM 714 C C . TYR A 1 91 ? 10.285 -5.134 -12.654 1.00 68.31 91 TYR A C 1
ATOM 716 O O . TYR A 1 91 ? 9.579 -5.244 -11.651 1.00 68.31 91 TYR A O 1
ATOM 724 N N . SER A 1 92 ? 10.961 -4.013 -12.914 1.00 69.81 92 SER A N 1
ATOM 725 C CA . SER A 1 92 ? 11.043 -2.901 -11.965 1.00 69.81 92 SER A CA 1
ATOM 726 C C . SER A 1 92 ? 9.685 -2.255 -11.686 1.00 69.81 92 SER A C 1
ATOM 728 O O . SER A 1 92 ? 9.457 -1.790 -10.571 1.00 69.81 92 SER A O 1
ATOM 730 N N . TRP A 1 93 ? 8.771 -2.292 -12.661 1.00 78.38 93 TRP A N 1
ATOM 731 C CA . TRP A 1 93 ? 7.419 -1.756 -12.542 1.00 78.38 93 TRP A CA 1
ATOM 732 C C . TRP A 1 93 ? 6.556 -2.538 -11.545 1.00 78.38 93 TRP A C 1
ATOM 734 O O . TRP A 1 93 ? 6.104 -2.004 -10.529 1.00 78.38 93 TRP A O 1
ATOM 744 N N . ASP A 1 94 ? 6.378 -3.827 -11.821 1.00 84.94 94 ASP A N 1
ATOM 745 C CA . ASP A 1 94 ? 5.567 -4.743 -11.021 1.00 84.94 94 ASP A CA 1
ATOM 746 C C . ASP A 1 94 ? 6.080 -4.817 -9.578 1.00 84.94 94 ASP A C 1
ATOM 748 O O . ASP A 1 94 ? 5.307 -4.777 -8.619 1.00 84.94 94 ASP A O 1
ATOM 752 N N . PHE A 1 95 ? 7.402 -4.829 -9.399 1.00 84.50 95 PHE A N 1
ATOM 753 C CA . PHE A 1 95 ? 7.986 -4.815 -8.066 1.00 84.50 95 PHE A CA 1
ATOM 754 C C . PHE A 1 95 ? 7.891 -3.457 -7.369 1.00 84.50 95 PHE A C 1
ATOM 756 O O . PHE A 1 95 ? 7.768 -3.427 -6.145 1.00 84.50 95 PHE A O 1
ATOM 763 N N . ALA A 1 96 ? 7.890 -2.335 -8.094 1.00 84.94 96 ALA A N 1
ATOM 764 C CA . ALA A 1 96 ? 7.621 -1.038 -7.480 1.00 84.94 96 ALA A CA 1
ATOM 765 C C . ALA A 1 96 ? 6.195 -0.970 -6.911 1.00 84.94 96 ALA A C 1
ATOM 767 O O . ALA A 1 96 ? 6.007 -0.489 -5.792 1.00 84.94 96 ALA A O 1
ATOM 768 N N . GLU A 1 97 ? 5.208 -1.500 -7.638 1.00 88.31 97 GLU A N 1
ATOM 769 C CA . GLU A 1 97 ? 3.825 -1.638 -7.161 1.00 88.31 97 GLU A CA 1
ATOM 770 C C . GLU A 1 97 ? 3.742 -2.574 -5.943 1.00 88.31 97 GLU A C 1
ATOM 772 O O . GLU A 1 97 ? 3.126 -2.226 -4.933 1.00 88.31 97 GLU A O 1
ATOM 777 N N . LEU A 1 98 ? 4.421 -3.725 -5.992 1.00 93.00 98 LEU A N 1
ATOM 778 C CA . LEU A 1 98 ? 4.484 -4.683 -4.884 1.00 93.00 98 LEU A CA 1
ATOM 779 C C . LEU A 1 98 ? 5.039 -4.039 -3.610 1.00 93.00 98 LEU A C 1
ATOM 781 O O . LEU A 1 98 ? 4.414 -4.113 -2.549 1.00 93.00 98 LEU A O 1
ATOM 785 N N . LEU A 1 99 ? 6.208 -3.397 -3.702 1.00 93.31 99 LEU A N 1
ATOM 786 C CA . LEU A 1 99 ? 6.871 -2.786 -2.550 1.00 93.31 99 LEU A CA 1
ATOM 787 C C . LEU A 1 99 ? 6.089 -1.571 -2.028 1.00 93.31 99 LEU A C 1
ATOM 789 O O . LEU A 1 99 ? 6.048 -1.351 -0.818 1.00 93.31 99 LEU A O 1
ATOM 793 N N . PHE A 1 100 ? 5.419 -0.817 -2.905 1.00 92.19 100 PHE A N 1
ATOM 794 C CA . PHE A 1 100 ? 4.492 0.242 -2.498 1.00 92.19 100 PHE A CA 1
ATOM 795 C C . PHE A 1 100 ? 3.339 -0.312 -1.647 1.00 92.19 100 PHE A C 1
ATOM 797 O O . PHE A 1 100 ? 2.994 0.257 -0.612 1.00 92.19 100 PHE A O 1
ATOM 804 N N . HIS A 1 101 ? 2.748 -1.433 -2.057 1.00 93.12 101 HIS A N 1
ATOM 805 C CA . HIS A 1 101 ? 1.675 -2.088 -1.312 1.00 93.12 101 HIS A CA 1
ATOM 806 C C . HIS A 1 101 ? 2.138 -2.653 0.034 1.00 93.12 101 HIS A C 1
ATOM 808 O O . HIS A 1 101 ? 1.422 -2.502 1.036 1.00 93.12 101 HIS A O 1
ATOM 814 N N . TRP A 1 102 ? 3.355 -3.203 0.073 1.00 95.50 102 TRP A N 1
ATOM 815 C CA . TRP A 1 102 ? 4.005 -3.639 1.306 1.00 95.50 102 TRP A CA 1
ATOM 816 C C . TRP A 1 102 ? 4.203 -2.476 2.282 1.00 95.50 102 TRP A C 1
ATOM 818 O O . TRP A 1 102 ? 3.795 -2.564 3.442 1.00 95.50 102 TRP A O 1
ATOM 828 N N . GLY A 1 103 ? 4.734 -1.357 1.782 1.00 95.44 103 GLY A N 1
ATOM 829 C CA . GLY A 1 103 ? 4.711 -0.057 2.450 1.00 95.44 103 GLY A CA 1
ATOM 830 C C . GLY A 1 103 ? 5.700 0.109 3.603 1.00 95.44 103 GLY A C 1
ATOM 831 O O . GLY A 1 103 ? 5.457 0.931 4.479 1.00 95.44 103 GLY A O 1
ATOM 832 N N . ARG A 1 104 ? 6.790 -0.661 3.656 1.00 96.44 104 ARG A N 1
ATOM 833 C CA . ARG A 1 104 ? 7.848 -0.470 4.665 1.00 96.44 104 ARG A CA 1
ATOM 834 C C . ARG A 1 104 ? 8.773 0.689 4.284 1.00 96.44 104 ARG A C 1
ATOM 836 O O . ARG A 1 104 ? 8.967 0.919 3.103 1.00 96.44 104 ARG A O 1
ATOM 843 N N . LEU A 1 105 ? 9.333 1.450 5.224 1.00 97.06 105 LEU A N 1
ATOM 844 C CA . LEU A 1 105 ? 10.147 2.626 4.862 1.00 97.06 105 LEU A CA 1
ATOM 845 C C . LEU A 1 105 ? 11.474 2.281 4.162 1.00 97.06 105 LEU A C 1
ATOM 847 O O . LEU A 1 105 ? 11.849 2.956 3.203 1.00 97.06 105 LEU A O 1
ATOM 851 N N . ASP A 1 106 ? 12.140 1.199 4.558 1.00 95.50 106 ASP A N 1
ATOM 852 C CA . ASP A 1 106 ? 13.426 0.754 3.995 1.00 95.50 106 ASP A CA 1
ATOM 853 C C . ASP A 1 106 ? 13.416 0.412 2.487 1.00 95.50 106 ASP A C 1
ATOM 855 O O . ASP A 1 106 ? 14.471 0.333 1.845 1.00 95.50 106 ASP A O 1
ATOM 859 N N . ILE A 1 107 ? 12.243 0.275 1.863 1.00 94.56 107 ILE A N 1
ATOM 860 C CA . ILE A 1 107 ? 12.124 0.115 0.405 1.00 94.56 107 ILE A CA 1
ATOM 861 C C . ILE A 1 107 ? 12.320 1.417 -0.370 1.00 94.56 107 ILE A C 1
ATOM 863 O O . ILE A 1 107 ? 12.655 1.377 -1.557 1.00 94.56 107 ILE A O 1
ATOM 867 N N . VAL A 1 108 ? 12.148 2.578 0.264 1.00 95.69 108 VAL A N 1
ATOM 868 C CA . VAL A 1 108 ? 12.119 3.880 -0.418 1.00 95.69 108 VAL A CA 1
ATOM 869 C C . VAL A 1 108 ? 13.415 4.177 -1.177 1.00 95.69 108 VAL A C 1
ATOM 871 O O . VAL A 1 108 ? 13.324 4.548 -2.351 1.00 95.69 108 VAL A O 1
ATOM 874 N N . PRO A 1 109 ? 14.625 3.945 -0.625 1.00 94.38 109 PRO A N 1
ATOM 875 C CA . PRO A 1 109 ? 15.856 4.111 -1.395 1.00 94.38 109 PRO A CA 1
ATOM 876 C C . PRO A 1 109 ? 15.922 3.209 -2.633 1.00 94.38 109 PRO A C 1
ATOM 878 O O . PRO A 1 109 ? 16.513 3.585 -3.643 1.00 94.38 109 PRO A O 1
ATOM 881 N N . THR A 1 110 ? 15.313 2.023 -2.572 1.00 90.62 110 THR A N 1
ATOM 882 C CA . THR A 1 110 ? 15.283 1.078 -3.699 1.00 90.62 110 THR A CA 1
ATOM 883 C C . THR A 1 110 ? 14.348 1.575 -4.794 1.00 90.62 110 THR A C 1
ATOM 885 O O . THR A 1 110 ? 14.758 1.632 -5.952 1.00 90.62 110 THR A O 1
ATOM 888 N N . LEU A 1 111 ? 13.149 2.040 -4.432 1.00 91.06 111 LEU A N 1
ATOM 889 C CA . LEU A 1 111 ? 12.213 2.655 -5.376 1.00 91.06 111 LEU A CA 1
ATOM 890 C C . LEU A 1 111 ? 12.775 3.934 -6.010 1.00 91.06 111 LEU A C 1
ATOM 892 O O . LEU A 1 111 ? 12.647 4.125 -7.217 1.00 91.06 111 LEU A O 1
ATOM 896 N N . ALA A 1 112 ? 13.439 4.788 -5.228 1.00 92.19 112 ALA A N 1
ATOM 897 C CA . ALA A 1 112 ? 14.042 6.022 -5.729 1.00 92.19 112 ALA A CA 1
ATOM 898 C C . ALA A 1 112 ? 15.170 5.745 -6.739 1.00 92.19 112 ALA A C 1
ATOM 900 O O . ALA A 1 112 ? 15.232 6.389 -7.788 1.00 92.19 112 ALA A O 1
ATOM 901 N N . ARG A 1 113 ? 16.033 4.753 -6.467 1.00 88.56 113 ARG A N 1
ATOM 902 C CA . ARG A 1 113 ? 17.064 4.303 -7.420 1.00 88.56 113 ARG A CA 1
ATOM 903 C C . ARG A 1 113 ? 16.456 3.671 -8.669 1.00 88.56 113 ARG A C 1
ATOM 905 O O . ARG A 1 113 ? 16.901 3.987 -9.768 1.00 88.56 113 ARG A O 1
ATOM 912 N N . GLY A 1 114 ? 15.443 2.818 -8.503 1.00 85.88 114 GLY A N 1
ATOM 913 C CA . GLY A 1 114 ? 14.729 2.189 -9.616 1.00 85.88 114 GLY A CA 1
ATOM 914 C C . GLY A 1 114 ? 14.127 3.235 -10.550 1.00 85.88 114 GLY A C 1
ATOM 915 O O . GLY A 1 114 ? 14.389 3.222 -11.750 1.00 85.88 114 GLY A O 1
ATOM 916 N N . TRP A 1 115 ? 13.437 4.228 -9.988 1.00 88.94 115 TRP A N 1
ATOM 917 C CA . TRP A 1 115 ? 12.939 5.359 -10.760 1.00 88.94 115 TRP A CA 1
ATOM 918 C C . TRP A 1 115 ? 14.056 6.143 -11.449 1.00 88.94 115 TRP A C 1
ATOM 920 O O . TRP A 1 115 ? 13.952 6.448 -12.633 1.00 88.9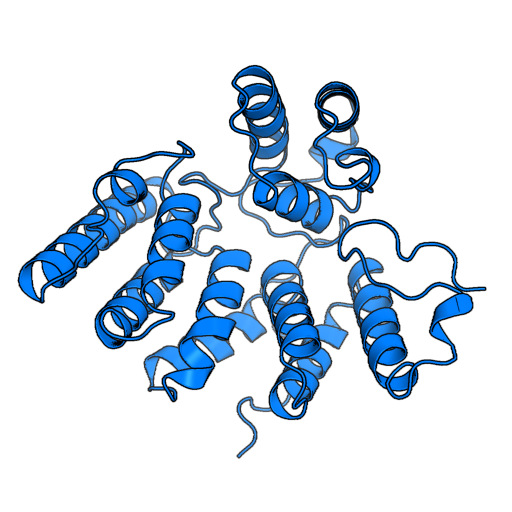4 115 TRP A O 1
ATOM 930 N N . ARG A 1 116 ? 15.161 6.435 -10.757 1.00 88.75 116 ARG A N 1
ATOM 931 C CA . ARG A 1 116 ? 16.286 7.168 -11.354 1.00 88.75 116 ARG A CA 1
ATOM 932 C C . ARG A 1 116 ? 16.946 6.430 -12.521 1.00 88.75 116 ARG A C 1
ATOM 934 O O . ARG A 1 116 ? 17.490 7.083 -13.411 1.00 88.75 116 ARG A O 1
ATOM 941 N N . ALA A 1 117 ? 16.907 5.102 -12.526 1.00 84.81 117 ALA A N 1
ATOM 942 C CA . ALA A 1 117 ? 17.340 4.293 -13.661 1.00 84.81 117 ALA A CA 1
ATOM 943 C C . ALA A 1 117 ? 16.296 4.274 -14.794 1.00 84.81 117 ALA A C 1
ATOM 945 O O . ALA A 1 117 ? 16.663 4.152 -15.960 1.00 84.81 117 ALA A O 1
ATOM 946 N N . ALA A 1 118 ? 15.012 4.431 -14.455 1.00 83.81 118 ALA A N 1
ATOM 947 C CA . ALA A 1 118 ? 13.884 4.281 -15.369 1.00 83.81 118 ALA A CA 1
ATOM 948 C C . ALA A 1 118 ? 13.228 5.603 -15.840 1.00 83.81 118 ALA A C 1
ATOM 950 O O . ALA A 1 118 ? 12.304 5.565 -16.648 1.00 83.81 118 ALA A O 1
ATOM 951 N N . TYR A 1 119 ? 13.672 6.780 -15.382 1.00 85.75 119 TYR A N 1
ATOM 952 C CA . TYR A 1 119 ? 12.940 8.049 -15.575 1.00 85.75 119 TYR A CA 1
ATOM 953 C C . TYR A 1 119 ? 12.733 8.475 -17.039 1.00 85.75 119 TYR A C 1
ATOM 955 O O . TYR A 1 119 ? 11.859 9.293 -17.318 1.00 85.75 119 TYR A O 1
ATOM 963 N N . GLN A 1 120 ? 13.542 7.947 -17.961 1.00 84.44 120 GLN A N 1
ATOM 964 C CA . GLN A 1 120 ? 13.443 8.215 -19.400 1.00 84.44 120 GLN A CA 1
ATOM 965 C C . GLN A 1 120 ? 12.521 7.236 -20.141 1.00 84.44 120 GLN A C 1
ATOM 967 O O . GLN A 1 120 ? 12.190 7.477 -21.301 1.00 84.44 120 GLN A O 1
ATOM 972 N N . TYR A 1 121 ? 12.130 6.132 -19.504 1.00 83.81 121 TYR A N 1
ATOM 973 C CA . TYR A 1 121 ? 11.237 5.141 -20.094 1.00 83.81 121 TYR A CA 1
ATOM 974 C C . TYR A 1 121 ? 9.783 5.592 -19.970 1.00 83.81 121 TYR A C 1
ATOM 976 O O . TYR A 1 121 ? 9.435 6.395 -19.103 1.00 83.81 121 TYR A O 1
ATOM 984 N N . GLN A 1 122 ? 8.931 5.046 -20.839 1.00 78.75 122 GLN A N 1
ATOM 985 C CA . GLN A 1 122 ? 7.513 5.395 -20.918 1.00 78.75 122 GLN A CA 1
ATOM 986 C C . GLN A 1 122 ? 6.783 5.242 -19.575 1.00 78.75 122 GLN A C 1
ATOM 988 O O . GLN A 1 122 ? 5.965 6.098 -19.248 1.00 78.75 122 GLN A O 1
ATOM 993 N N . ASP A 1 123 ? 7.136 4.222 -18.789 1.00 74.44 123 ASP A N 1
ATOM 994 C CA . ASP A 1 123 ? 6.481 3.902 -17.511 1.00 74.44 123 ASP A CA 1
ATOM 995 C C . ASP A 1 123 ? 7.168 4.567 -16.300 1.00 74.44 123 ASP A C 1
ATOM 997 O O . ASP A 1 123 ? 6.667 4.545 -15.174 1.00 74.44 123 ASP A O 1
ATOM 1001 N N . GLY A 1 124 ? 8.314 5.226 -16.514 1.00 78.06 124 GLY A N 1
ATOM 1002 C CA . GLY A 1 124 ? 9.037 5.967 -15.476 1.00 78.06 124 GLY A CA 1
ATOM 1003 C C . GLY A 1 124 ? 8.178 6.983 -14.697 1.00 78.06 124 GLY A C 1
ATOM 1004 O O . GLY A 1 124 ? 8.333 7.077 -13.475 1.00 78.06 124 GLY A O 1
ATOM 1005 N N . PRO A 1 125 ? 7.255 7.735 -15.332 1.00 82.88 125 PRO A N 1
ATOM 1006 C CA . PRO A 1 125 ? 6.371 8.690 -14.656 1.00 82.88 125 PRO A CA 1
ATOM 1007 C C . PRO A 1 125 ? 5.379 8.099 -13.646 1.00 82.88 125 PRO A C 1
ATOM 1009 O O . PRO A 1 125 ? 4.794 8.866 -12.880 1.00 82.88 125 PRO A O 1
ATOM 1012 N N . ASP A 1 126 ? 5.198 6.779 -13.591 1.00 82.88 126 ASP A N 1
ATOM 1013 C CA . ASP A 1 126 ? 4.191 6.171 -12.722 1.00 82.88 126 ASP A CA 1
ATOM 1014 C C . ASP A 1 126 ? 4.739 5.775 -11.324 1.00 82.88 126 ASP A C 1
ATOM 1016 O O . ASP A 1 126 ? 3.956 5.570 -10.389 1.00 82.88 126 ASP A O 1
ATOM 1020 N N . ILE A 1 127 ? 6.064 5.725 -11.111 1.00 87.44 127 ILE A N 1
ATOM 1021 C CA . ILE A 1 127 ? 6.677 5.502 -9.776 1.00 87.44 127 ILE A CA 1
ATOM 1022 C C . ILE A 1 127 ? 6.533 6.729 -8.842 1.00 87.44 127 ILE A C 1
ATOM 1024 O O . ILE A 1 127 ? 6.161 6.555 -7.678 1.00 87.44 127 ILE A O 1
ATOM 1028 N N . PRO A 1 128 ? 6.769 7.977 -9.292 1.00 89.88 128 PRO A N 1
ATOM 1029 C CA . PRO A 1 128 ? 6.682 9.177 -8.454 1.00 89.88 128 PRO A CA 1
ATOM 1030 C C . PRO A 1 128 ? 5.345 9.364 -7.716 1.00 89.88 128 PRO A C 1
ATOM 1032 O O . PRO A 1 128 ? 5.373 9.629 -6.512 1.00 89.88 128 PRO A O 1
ATOM 1035 N N . PRO A 1 129 ? 4.163 9.152 -8.338 1.00 87.88 129 PRO A N 1
ATOM 1036 C CA . PRO A 1 129 ? 2.887 9.205 -7.620 1.00 87.88 129 PRO A CA 1
ATOM 1037 C C . PRO A 1 129 ? 2.740 8.159 -6.504 1.00 87.88 129 PRO A C 1
ATOM 1039 O O . PRO A 1 129 ? 1.910 8.340 -5.611 1.00 87.88 129 PRO A O 1
ATOM 1042 N N . ARG A 1 130 ? 3.492 7.052 -6.554 1.00 88.81 130 ARG A N 1
ATOM 1043 C CA . ARG A 1 130 ? 3.512 6.011 -5.511 1.00 88.81 130 ARG A CA 1
ATOM 1044 C C . ARG A 1 130 ? 4.440 6.396 -4.372 1.00 88.81 130 ARG A C 1
ATOM 1046 O O . ARG A 1 130 ? 4.045 6.279 -3.219 1.00 88.81 130 ARG A O 1
ATOM 1053 N N . LEU A 1 131 ? 5.627 6.913 -4.694 1.00 92.62 131 LEU A N 1
ATOM 1054 C CA . LEU A 1 131 ? 6.551 7.480 -3.710 1.00 92.62 131 LEU A CA 1
ATOM 1055 C C . LEU A 1 131 ? 5.893 8.620 -2.927 1.00 92.62 131 LEU A C 1
ATOM 1057 O O . LEU A 1 131 ? 5.931 8.609 -1.701 1.00 92.62 131 LEU A O 1
ATOM 1061 N N . ALA A 1 132 ? 5.227 9.548 -3.617 1.00 93.06 132 ALA A N 1
ATOM 1062 C CA . ALA A 1 132 ? 4.480 10.622 -2.969 1.00 93.06 132 ALA A CA 1
ATOM 1063 C C . ALA A 1 132 ? 3.380 10.066 -2.053 1.00 93.06 132 ALA A C 1
ATOM 1065 O O . ALA A 1 132 ? 3.347 10.390 -0.873 1.00 93.06 132 ALA A O 1
ATOM 1066 N N . LEU A 1 133 ? 2.543 9.140 -2.544 1.00 91.19 133 LEU A N 1
ATOM 1067 C CA . LEU A 1 133 ? 1.481 8.548 -1.722 1.00 91.19 133 LEU A CA 1
ATOM 1068 C C . LEU A 1 133 ? 2.016 7.725 -0.535 1.00 91.19 133 LEU A C 1
ATOM 1070 O O . LEU A 1 133 ? 1.322 7.566 0.462 1.00 91.19 133 LEU A O 1
ATOM 1074 N N . LEU A 1 134 ? 3.223 7.169 -0.619 1.00 94.50 134 LEU A N 1
ATOM 1075 C CA . LEU A 1 134 ? 3.839 6.452 0.495 1.00 94.50 134 LEU A CA 1
ATOM 1076 C C . LEU A 1 134 ? 4.365 7.416 1.571 1.00 94.50 134 LEU A C 1
ATOM 1078 O O . LEU A 1 134 ? 4.260 7.114 2.758 1.00 94.50 134 LEU A O 1
ATOM 1082 N N . LEU A 1 135 ? 4.906 8.567 1.162 1.00 96.56 135 LEU A N 1
ATOM 1083 C CA . LEU A 1 135 ? 5.714 9.463 2.000 1.00 96.56 135 LEU A CA 1
ATOM 1084 C C . LEU A 1 135 ? 4.997 10.746 2.455 1.00 96.56 135 LEU A C 1
ATOM 1086 O O . LEU A 1 135 ? 5.468 11.418 3.380 1.00 96.56 135 LEU A O 1
ATOM 1090 N N . GLU A 1 136 ? 3.880 11.097 1.824 1.00 94.88 136 GLU A N 1
ATOM 1091 C CA . GLU A 1 136 ? 3.152 12.346 2.060 1.00 94.88 136 GLU A CA 1
ATOM 1092 C C . GLU A 1 136 ? 1.720 12.075 2.503 1.00 94.88 136 GLU A C 1
ATOM 1094 O O . GLU A 1 136 ? 1.042 11.189 1.977 1.00 94.88 136 GLU A O 1
ATOM 1099 N N . GLU A 1 137 ? 1.263 12.847 3.488 1.00 92.19 137 GLU A N 1
ATOM 1100 C CA . GLU A 1 137 ? -0.109 12.741 3.967 1.00 92.19 137 GLU A CA 1
ATOM 1101 C C . GLU A 1 137 ? -1.078 13.293 2.926 1.00 92.19 137 GLU A C 1
ATOM 1103 O O . GLU A 1 137 ? -2.116 12.692 2.677 1.00 92.19 137 GLU A O 1
ATOM 1108 N N . GLU A 1 138 ? -0.746 14.394 2.268 1.00 86.75 138 GLU A N 1
ATOM 1109 C CA . GLU A 1 138 ? -1.586 15.072 1.292 1.00 86.75 138 GLU A CA 1
ATOM 1110 C C . GLU A 1 138 ? -1.622 14.337 -0.055 1.00 86.75 138 GLU A C 1
ATOM 1112 O O . GLU A 1 138 ? -0.605 13.887 -0.581 1.00 86.75 138 GLU A O 1
ATOM 1117 N N . SER A 1 139 ? -2.806 14.270 -0.676 1.00 76.44 139 SER A N 1
ATOM 1118 C CA . SER A 1 139 ? -2.9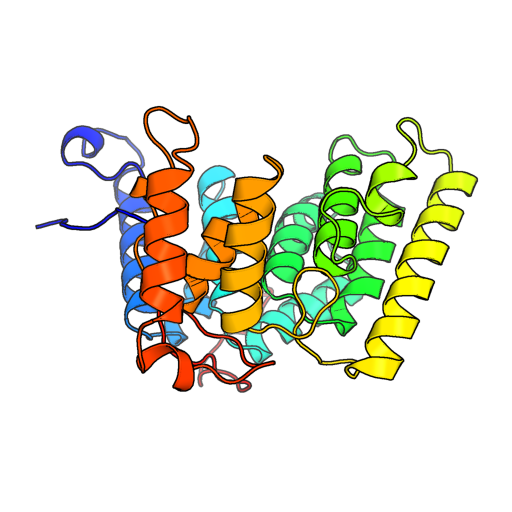81 13.652 -2.003 1.00 76.44 139 SER A CA 1
ATOM 1119 C C . SER A 1 139 ? -2.161 14.364 -3.092 1.00 76.44 139 SER A C 1
ATOM 1121 O O . SER A 1 139 ? -1.807 13.747 -4.104 1.00 76.44 139 SER A O 1
ATOM 1123 N N . TRP A 1 140 ? -1.857 15.646 -2.858 1.00 81.50 140 TRP A N 1
ATOM 1124 C CA . TRP A 1 140 ? -1.101 16.566 -3.708 1.00 81.50 140 TRP A CA 1
ATOM 1125 C C . TRP A 1 140 ? 0.038 17.250 -2.933 1.00 81.50 140 TRP A C 1
ATOM 1127 O O . TRP A 1 140 ? 0.170 18.471 -2.969 1.00 81.50 140 TRP A O 1
ATOM 1137 N N . GLY A 1 141 ? 0.843 16.471 -2.208 1.00 87.00 141 GLY A N 1
ATOM 1138 C CA . GLY A 1 141 ? 2.041 16.980 -1.536 1.00 87.00 141 GLY A CA 1
ATOM 1139 C C . GLY A 1 141 ? 3.179 17.381 -2.499 1.00 87.00 141 GLY A C 1
ATOM 1140 O O . GLY A 1 141 ? 3.103 17.098 -3.704 1.00 87.00 141 GLY A O 1
ATOM 1141 N N . PRO A 1 142 ? 4.239 18.039 -1.985 1.00 89.94 142 PRO A N 1
ATOM 1142 C CA . PRO A 1 142 ? 5.384 18.516 -2.768 1.00 89.94 142 PRO A CA 1
ATOM 1143 C C . PRO A 1 142 ? 6.043 17.470 -3.678 1.00 89.94 142 PRO A C 1
ATOM 1145 O O . PRO A 1 142 ? 6.397 17.775 -4.818 1.00 89.94 142 PRO A O 1
ATOM 1148 N N . LEU A 1 143 ? 6.196 16.217 -3.234 1.00 92.19 143 LEU A N 1
ATOM 1149 C CA . LEU A 1 143 ? 6.765 15.150 -4.064 1.00 92.19 143 LEU A CA 1
ATOM 1150 C C . LEU A 1 143 ? 5.877 14.843 -5.271 1.00 92.19 143 LEU A C 1
ATOM 1152 O O . LEU A 1 143 ? 6.387 14.415 -6.306 1.00 92.19 143 LEU A O 1
ATOM 1156 N N . ARG A 1 144 ? 4.566 15.071 -5.186 1.00 86.88 144 ARG A N 1
ATOM 1157 C CA . ARG A 1 144 ? 3.667 14.926 -6.333 1.00 86.88 144 ARG A CA 1
ATOM 1158 C C . ARG A 1 144 ? 3.597 16.189 -7.187 1.00 86.88 144 ARG A C 1
ATOM 1160 O O . ARG A 1 144 ? 3.649 16.084 -8.411 1.00 86.88 144 ARG A O 1
ATOM 1167 N N . THR A 1 145 ? 3.439 17.363 -6.578 1.00 85.75 145 THR A N 1
ATOM 1168 C CA . THR A 1 145 ? 3.222 18.627 -7.306 1.00 85.75 145 THR A CA 1
ATOM 1169 C C . THR A 1 145 ? 4.472 19.115 -8.015 1.00 85.75 145 THR A C 1
ATOM 1171 O O . THR A 1 145 ? 4.383 19.630 -9.128 1.00 85.75 145 THR A O 1
ATOM 1174 N N . ASP A 1 146 ? 5.638 18.902 -7.409 1.00 83.44 146 ASP A N 1
ATOM 1175 C CA . ASP A 1 146 ? 6.916 19.389 -7.926 1.00 83.44 146 ASP A CA 1
ATOM 1176 C C . ASP A 1 146 ? 7.585 18.355 -8.840 1.00 83.44 146 ASP A C 1
ATOM 1178 O O . ASP A 1 146 ? 8.755 18.501 -9.222 1.00 83.44 146 ASP A O 1
ATOM 1182 N N . PHE A 1 147 ? 6.863 17.281 -9.175 1.00 81.00 147 PHE A N 1
ATOM 1183 C CA . PHE A 1 147 ? 7.309 16.296 -10.140 1.00 81.00 147 PHE A CA 1
ATOM 1184 C C . PHE A 1 147 ? 7.320 16.913 -11.553 1.00 81.00 147 PHE A C 1
ATOM 1186 O O . PHE A 1 147 ? 6.270 17.327 -12.061 1.00 81.00 147 PHE A O 1
ATOM 1193 N N . PRO A 1 148 ? 8.483 17.003 -12.226 1.00 72.88 148 PRO A N 1
ATOM 1194 C CA . PRO A 1 148 ? 8.560 17.636 -13.534 1.00 72.88 148 PRO A CA 1
ATOM 1195 C C . PRO A 1 148 ? 7.833 16.800 -14.592 1.00 72.88 148 PRO A C 1
ATOM 1197 O O . PRO A 1 148 ? 8.066 15.605 -14.720 1.00 72.88 148 PRO A O 1
ATOM 1200 N N . ARG A 1 149 ? 7.021 17.439 -15.446 1.00 70.56 149 ARG A N 1
ATOM 1201 C CA . ARG A 1 149 ? 6.411 16.761 -16.613 1.00 70.56 149 ARG A CA 1
ATOM 1202 C C . ARG A 1 149 ? 7.432 16.346 -17.678 1.00 70.56 149 ARG A C 1
ATOM 1204 O O . ARG A 1 149 ? 7.162 15.457 -18.476 1.00 70.56 149 ARG A O 1
ATOM 1211 N N . LYS A 1 150 ? 8.572 17.037 -17.726 1.00 78.06 150 LYS A N 1
ATOM 1212 C CA . LYS A 1 150 ? 9.750 16.691 -18.524 1.00 78.06 150 LYS A CA 1
ATOM 1213 C C . LYS A 1 150 ? 10.925 16.707 -17.572 1.00 78.06 150 LYS A C 1
ATOM 1215 O O . LYS A 1 150 ? 11.177 17.748 -16.972 1.00 78.06 150 LYS A O 1
ATOM 1220 N N . VAL A 1 151 ? 11.563 15.559 -17.417 1.00 82.56 151 VAL A N 1
ATOM 1221 C CA . VAL A 1 151 ? 12.626 15.346 -16.444 1.00 82.56 151 VAL A CA 1
ATOM 1222 C C . VAL A 1 151 ? 13.937 15.238 -17.214 1.00 82.56 151 VAL A C 1
ATOM 1224 O O . VAL A 1 151 ? 14.109 14.318 -18.011 1.00 82.56 151 VAL A O 1
ATOM 1227 N N . ASP A 1 152 ? 14.840 16.191 -17.013 1.00 89.06 152 ASP A N 1
ATOM 1228 C CA . ASP A 1 152 ? 16.254 16.027 -17.340 1.00 89.06 152 ASP A CA 1
ATOM 1229 C C . ASP A 1 152 ? 17.012 15.359 -16.180 1.00 89.06 152 ASP A C 1
ATOM 1231 O O . ASP A 1 152 ? 16.470 15.135 -15.097 1.00 89.06 152 ASP A O 1
ATOM 1235 N N . GLU A 1 153 ? 18.283 15.034 -16.399 1.00 88.12 153 GLU A N 1
ATOM 1236 C CA . GLU A 1 153 ? 19.123 14.383 -15.393 1.00 88.12 153 GLU A CA 1
ATOM 1237 C C . GLU A 1 153 ? 19.211 15.171 -14.073 1.00 88.12 153 GLU A C 1
ATOM 1239 O O . GLU A 1 153 ? 19.067 14.596 -12.994 1.00 88.12 153 GLU A O 1
ATOM 1244 N N . LYS A 1 154 ? 19.358 16.498 -14.139 1.00 90.69 154 LYS A N 1
ATOM 1245 C CA . LYS A 1 154 ? 19.469 17.350 -12.948 1.00 90.69 154 LYS A CA 1
ATOM 1246 C C . LYS A 1 154 ? 18.161 17.379 -12.161 1.00 90.69 154 LYS A C 1
ATOM 1248 O O . LYS A 1 154 ? 18.169 17.375 -10.930 1.00 90.69 154 LYS A O 1
ATOM 1253 N N . GLN A 1 155 ? 17.032 17.433 -12.858 1.00 91.25 155 GLN A N 1
ATOM 1254 C CA . GLN A 1 155 ? 15.705 17.369 -12.258 1.00 91.25 155 GLN A CA 1
ATOM 1255 C C . GLN A 1 155 ? 15.431 15.986 -11.665 1.00 91.25 155 GLN A C 1
ATOM 1257 O O . GLN A 1 155 ? 14.796 15.904 -10.612 1.00 91.25 155 GLN A O 1
ATOM 1262 N N . ALA A 1 156 ? 15.942 14.920 -12.290 1.00 90.38 156 ALA A N 1
ATOM 1263 C CA . ALA A 1 156 ? 15.864 13.573 -11.748 1.00 90.38 156 ALA A CA 1
ATOM 1264 C C . ALA A 1 156 ? 16.630 13.456 -10.427 1.00 90.38 156 ALA A C 1
ATOM 1266 O O . ALA A 1 156 ? 16.063 13.042 -9.417 1.00 90.38 156 ALA A O 1
ATOM 1267 N N . ASP A 1 157 ? 17.884 13.903 -10.397 1.00 92.56 157 ASP A N 1
ATOM 1268 C CA . ASP A 1 157 ? 18.704 13.885 -9.182 1.00 92.56 157 ASP A CA 1
ATOM 1269 C C . ASP A 1 157 ? 18.081 14.734 -8.065 1.00 92.56 157 ASP A C 1
ATOM 1271 O O . ASP A 1 157 ? 18.018 14.307 -6.910 1.00 92.56 157 ASP A O 1
ATOM 1275 N N . ALA A 1 158 ? 17.545 15.910 -8.408 1.00 93.12 158 ALA A N 1
ATOM 1276 C CA . ALA A 1 158 ? 16.849 16.769 -7.454 1.00 93.12 158 ALA A CA 1
ATOM 1277 C C . ALA A 1 158 ? 15.588 16.102 -6.879 1.00 93.12 158 ALA A C 1
ATOM 1279 O O . ALA A 1 158 ? 15.318 16.236 -5.686 1.00 93.12 158 ALA A O 1
ATOM 1280 N N . TYR A 1 159 ? 14.823 15.375 -7.697 1.00 92.94 159 TYR A N 1
ATOM 1281 C CA . TYR A 1 159 ? 13.661 14.625 -7.225 1.00 92.94 159 TYR A CA 1
ATOM 1282 C C . TYR A 1 159 ? 14.065 13.503 -6.262 1.00 92.94 159 TYR A C 1
ATOM 1284 O O . TYR A 1 159 ? 13.508 13.417 -5.168 1.00 92.94 159 TYR A O 1
ATOM 1292 N N . VAL A 1 160 ? 15.075 12.697 -6.619 1.00 93.94 160 VAL A N 1
ATOM 1293 C CA . VAL A 1 160 ? 15.608 11.640 -5.740 1.00 93.94 160 VAL A CA 1
ATOM 1294 C C . VAL A 1 160 ? 16.057 12.225 -4.405 1.00 93.94 160 VAL A C 1
ATOM 1296 O O . VAL A 1 160 ? 15.708 11.687 -3.358 1.00 93.94 160 VAL A O 1
ATOM 1299 N N . ALA A 1 161 ? 16.783 13.345 -4.420 1.00 96.06 161 ALA A N 1
ATOM 1300 C CA . ALA A 1 161 ? 17.241 13.997 -3.199 1.00 96.06 161 ALA A CA 1
ATOM 1301 C C . ALA A 1 161 ? 16.074 14.413 -2.285 1.00 96.06 161 ALA A C 1
ATOM 1303 O O . ALA A 1 161 ? 16.145 14.190 -1.078 1.00 96.06 161 ALA A O 1
ATOM 1304 N N . ARG A 1 162 ? 14.977 14.948 -2.844 1.00 96.38 162 ARG A N 1
ATOM 1305 C CA . ARG A 1 162 ? 13.768 15.288 -2.067 1.00 96.38 162 ARG A CA 1
ATOM 1306 C C . ARG A 1 162 ? 13.089 14.054 -1.478 1.00 96.38 162 ARG A C 1
ATOM 1308 O O . ARG A 1 162 ? 12.722 14.070 -0.308 1.00 96.38 162 ARG A O 1
ATOM 1315 N N . VAL A 1 163 ? 12.954 12.984 -2.264 1.00 96.62 163 VAL A N 1
ATOM 1316 C CA . VAL A 1 163 ? 12.394 11.705 -1.794 1.00 96.62 163 VAL A CA 1
ATOM 1317 C C . VAL A 1 163 ? 13.215 11.154 -0.628 1.00 96.62 163 VAL A C 1
ATOM 1319 O O . VAL A 1 163 ? 12.650 10.775 0.395 1.00 96.62 163 VAL A O 1
ATOM 1322 N N . LEU A 1 164 ? 14.544 11.140 -0.754 1.00 98.00 164 LEU A N 1
ATOM 1323 C CA . LEU A 1 164 ? 15.440 10.627 0.284 1.00 98.00 164 LEU A CA 1
ATOM 1324 C C . LEU A 1 164 ? 15.468 11.513 1.534 1.00 98.00 164 LEU A C 1
ATOM 1326 O O . LEU A 1 164 ? 15.557 10.982 2.638 1.00 98.00 164 LEU A O 1
ATOM 1330 N N . ALA A 1 165 ? 15.351 12.835 1.382 1.00 98.06 165 ALA A N 1
ATOM 1331 C CA . ALA A 1 165 ? 15.210 13.750 2.511 1.00 98.06 165 ALA A CA 1
ATOM 1332 C C . ALA A 1 165 ? 13.912 13.473 3.284 1.00 98.06 165 ALA A C 1
ATOM 1334 O O . ALA A 1 165 ? 13.955 13.250 4.492 1.00 98.06 165 ALA A O 1
ATOM 1335 N N . ARG A 1 166 ? 12.776 13.369 2.580 1.00 97.88 166 ARG A N 1
ATOM 1336 C CA . ARG A 1 166 ? 11.490 13.046 3.209 1.00 97.88 166 ARG A CA 1
ATOM 1337 C C . ARG A 1 166 ? 11.498 11.668 3.875 1.00 97.88 166 ARG A C 1
ATOM 1339 O O . ARG A 1 166 ? 10.955 11.496 4.960 1.00 97.88 166 ARG A O 1
ATOM 1346 N N . HIS A 1 167 ? 12.136 10.687 3.243 1.00 98.31 167 HIS A N 1
ATOM 1347 C CA . HIS A 1 167 ? 12.364 9.373 3.837 1.00 98.31 167 HIS A CA 1
ATOM 1348 C C . HIS A 1 167 ? 13.152 9.467 5.148 1.00 98.31 167 HIS A C 1
ATOM 1350 O O . HIS A 1 167 ? 12.735 8.870 6.133 1.00 98.31 167 HIS A O 1
ATOM 1356 N N . ALA A 1 168 ? 14.248 10.231 5.185 1.00 98.50 168 ALA A N 1
ATOM 1357 C CA . ALA A 1 168 ? 15.057 10.385 6.392 1.00 98.50 168 ALA A CA 1
ATOM 1358 C C . ALA A 1 168 ? 14.247 10.968 7.566 1.00 98.50 168 ALA A C 1
ATOM 1360 O O . ALA A 1 168 ? 14.340 10.449 8.675 1.00 98.50 168 ALA A O 1
ATOM 1361 N N . GLU A 1 169 ? 13.389 11.962 7.312 1.00 98.31 169 GLU A N 1
ATOM 1362 C CA . GLU A 1 169 ? 12.477 12.531 8.321 1.00 98.31 169 GLU A CA 1
ATOM 1363 C C . GLU A 1 169 ? 11.499 11.484 8.891 1.00 98.31 169 GLU A C 1
ATOM 1365 O O . GLU A 1 169 ? 11.228 11.436 10.096 1.00 98.31 169 GLU A O 1
ATOM 1370 N N . LEU A 1 170 ? 10.950 10.621 8.030 1.00 98.25 170 LEU A N 1
ATOM 1371 C CA . LEU A 1 170 ? 10.044 9.554 8.461 1.00 98.25 170 LEU A CA 1
ATOM 1372 C C . LEU A 1 170 ? 10.780 8.448 9.217 1.00 98.25 170 LEU A C 1
ATOM 1374 O O . LEU A 1 170 ? 10.262 7.950 10.210 1.00 98.25 170 LEU A O 1
ATOM 1378 N N . VAL A 1 171 ? 11.991 8.088 8.794 1.00 98.44 171 VAL A N 1
ATOM 1379 C CA . VAL A 1 171 ? 12.823 7.108 9.506 1.00 98.44 171 VAL A CA 1
ATOM 1380 C C . VAL A 1 171 ? 13.193 7.613 10.897 1.00 98.44 171 VAL A C 1
ATOM 1382 O O . VAL A 1 171 ? 13.111 6.846 11.852 1.00 98.44 171 VAL A O 1
ATOM 1385 N N . GLU A 1 172 ? 13.538 8.894 11.038 1.00 98.25 172 GLU A N 1
ATOM 1386 C CA . GLU A 1 172 ? 13.841 9.501 12.338 1.00 98.25 172 GLU A CA 1
ATOM 1387 C C . GLU A 1 172 ? 12.638 9.454 13.294 1.00 98.25 172 GLU A C 1
ATOM 1389 O O . GLU A 1 172 ? 12.799 9.203 14.487 1.00 98.25 172 GLU A O 1
ATOM 1394 N N . SER A 1 173 ? 11.424 9.656 12.775 1.00 97.62 173 SER A N 1
ATOM 1395 C CA . SER A 1 173 ? 10.206 9.732 13.593 1.00 97.62 173 SER A CA 1
ATOM 1396 C C . SER A 1 173 ? 9.509 8.389 13.835 1.00 97.62 173 SER A C 1
ATOM 1398 O O . SER A 1 173 ? 8.880 8.214 14.879 1.00 97.62 173 SER A O 1
ATOM 1400 N N . LEU A 1 174 ? 9.591 7.445 12.893 1.00 97.75 174 LEU A N 1
ATOM 1401 C CA . LEU A 1 174 ? 8.826 6.191 12.904 1.00 97.75 174 LEU A CA 1
ATOM 1402 C C . LEU A 1 174 ? 9.708 4.937 12.986 1.00 97.75 174 LEU A C 1
ATOM 1404 O O . LEU A 1 174 ? 9.226 3.887 13.411 1.00 97.75 174 LEU A O 1
ATOM 1408 N N . GLY A 1 175 ? 10.985 5.039 12.612 1.00 97.88 175 GLY A N 1
ATOM 1409 C CA . GLY A 1 175 ? 11.921 3.921 12.495 1.00 97.88 175 GLY A CA 1
ATOM 1410 C C . GLY A 1 175 ? 12.017 3.350 11.076 1.00 97.88 175 GLY A C 1
ATOM 1411 O O . GLY A 1 175 ? 11.059 3.356 10.308 1.00 97.88 175 GLY A O 1
ATOM 1412 N N . GLU A 1 176 ? 13.189 2.814 10.733 1.00 96.50 176 GLU A N 1
ATOM 1413 C CA . GLU A 1 176 ? 13.545 2.354 9.377 1.00 96.50 176 GLU A CA 1
ATOM 1414 C C . GLU A 1 176 ? 12.638 1.243 8.826 1.00 96.50 176 GLU A C 1
ATOM 1416 O O . GLU A 1 176 ? 12.298 1.229 7.644 1.00 96.50 176 GLU A O 1
ATOM 1421 N N . HIS A 1 177 ? 12.189 0.335 9.689 1.00 96.06 177 HIS A N 1
ATOM 1422 C CA . HIS A 1 177 ? 11.336 -0.791 9.300 1.00 96.06 177 HIS A CA 1
ATOM 1423 C C . HIS A 1 177 ? 9.847 -0.541 9.572 1.00 96.06 177 HIS A C 1
ATOM 1425 O O . HIS A 1 177 ? 9.055 -1.484 9.582 1.00 96.06 177 HIS A O 1
ATOM 1431 N N . ALA A 1 178 ? 9.440 0.709 9.815 1.00 97.56 178 ALA A N 1
ATOM 1432 C CA . ALA A 1 178 ? 8.037 1.028 10.030 1.00 97.56 178 ALA A CA 1
ATOM 1433 C C . ALA A 1 178 ? 7.220 0.815 8.751 1.00 97.56 178 ALA A C 1
ATOM 1435 O O . ALA A 1 178 ? 7.621 1.222 7.658 1.00 97.56 178 ALA A O 1
ATOM 1436 N N . PHE A 1 179 ? 6.040 0.215 8.906 1.00 97.94 179 PHE A N 1
ATOM 1437 C CA . PHE A 1 179 ? 5.029 0.199 7.857 1.00 97.94 179 PHE A CA 1
ATOM 1438 C C . PHE A 1 179 ? 4.298 1.528 7.839 1.00 97.94 179 PHE A C 1
ATOM 1440 O O . PHE A 1 179 ? 3.775 1.970 8.865 1.00 97.94 179 PHE A O 1
ATOM 1447 N N . VAL A 1 180 ? 4.234 2.141 6.665 1.00 97.62 180 VAL A N 1
ATOM 1448 C CA . VAL A 1 180 ? 3.627 3.445 6.458 1.00 97.62 180 VAL A CA 1
ATOM 1449 C C . VAL A 1 180 ? 2.602 3.418 5.335 1.00 97.62 180 VAL A C 1
ATOM 1451 O O . VAL A 1 180 ? 2.620 2.585 4.429 1.00 97.62 180 VAL A O 1
ATOM 1454 N N . PHE A 1 181 ? 1.682 4.365 5.408 1.00 96.00 181 PHE A N 1
ATOM 1455 C CA . PHE A 1 181 ? 0.785 4.712 4.321 1.00 96.00 181 PHE A CA 1
ATOM 1456 C C . PHE A 1 181 ? 0.526 6.210 4.421 1.00 96.00 181 PHE A C 1
ATOM 1458 O O . PHE A 1 181 ? 0.158 6.687 5.494 1.00 96.00 181 PHE A O 1
ATOM 1465 N N . ARG A 1 182 ? 0.743 6.954 3.329 1.00 95.00 182 ARG A N 1
ATOM 1466 C CA . ARG A 1 182 ? 0.576 8.415 3.299 1.00 95.00 182 ARG A CA 1
ATOM 1467 C C . ARG A 1 182 ? 1.398 9.145 4.357 1.00 95.00 182 ARG A C 1
ATOM 1469 O O . ARG A 1 182 ? 0.883 9.943 5.132 1.00 95.00 182 ARG A O 1
ATOM 1476 N N . GLY A 1 183 ? 2.687 8.818 4.434 1.00 95.88 183 GLY A N 1
ATOM 1477 C CA . GLY A 1 183 ? 3.640 9.497 5.311 1.00 95.88 183 GLY A CA 1
ATOM 1478 C C . GLY A 1 183 ? 3.400 9.296 6.808 1.00 95.88 183 GLY A C 1
ATOM 1479 O O . GLY A 1 183 ? 4.019 9.985 7.615 1.00 95.88 183 GLY A O 1
ATOM 1480 N N . ARG A 1 184 ? 2.515 8.374 7.202 1.00 96.81 184 ARG A N 1
ATOM 1481 C CA . ARG A 1 184 ? 2.223 8.054 8.602 1.00 96.81 184 ARG A CA 1
ATOM 1482 C C . ARG A 1 184 ? 2.369 6.570 8.864 1.00 96.81 184 ARG A C 1
ATOM 1484 O O . ARG A 1 184 ? 2.239 5.762 7.947 1.00 96.81 184 ARG A O 1
ATOM 1491 N N . LEU A 1 185 ? 2.584 6.223 10.133 1.00 97.75 185 LEU A N 1
ATOM 1492 C CA . LEU A 1 185 ? 2.506 4.842 10.598 1.00 97.75 185 LEU A CA 1
ATOM 1493 C C . LEU A 1 185 ? 1.181 4.215 10.141 1.00 97.75 185 LEU A C 1
ATOM 1495 O O . LEU A 1 185 ? 0.125 4.835 10.259 1.00 97.75 185 LEU A O 1
ATOM 1499 N N . LEU A 1 186 ? 1.246 2.992 9.622 1.00 97.62 186 LEU A N 1
ATOM 1500 C CA . LEU A 1 186 ? 0.090 2.271 9.107 1.00 97.62 186 LEU A CA 1
ATOM 1501 C C . LEU A 1 186 ? -0.946 2.042 10.218 1.00 97.62 186 LEU A C 1
ATOM 1503 O O . LEU A 1 186 ? -0.751 1.197 11.088 1.00 97.62 186 LEU A O 1
ATOM 1507 N N . ASP A 1 187 ? -2.053 2.776 10.178 1.00 97.12 187 ASP A N 1
ATOM 1508 C CA . ASP A 1 187 ? -3.099 2.753 11.203 1.00 97.12 187 ASP A CA 1
ATOM 1509 C C . ASP A 1 187 ? -4.485 2.797 10.546 1.00 97.12 187 ASP A C 1
ATOM 1511 O O . ASP A 1 187 ? -4.816 3.734 9.819 1.00 97.12 187 ASP A O 1
ATOM 1515 N N . LEU A 1 188 ? -5.303 1.773 10.803 1.00 97.38 188 LEU A N 1
ATOM 1516 C CA . LEU A 1 188 ? -6.640 1.648 10.225 1.00 97.38 188 LEU A CA 1
ATOM 1517 C C . LEU A 1 188 ? -7.634 2.686 10.746 1.00 97.38 188 LEU A C 1
ATOM 1519 O O . LEU A 1 188 ? -8.519 3.101 9.995 1.00 97.38 188 LEU A O 1
ATOM 1523 N N . GLU A 1 189 ? -7.508 3.120 12.002 1.00 97.19 189 GLU A N 1
ATOM 1524 C CA . GLU A 1 189 ? -8.368 4.182 12.523 1.00 97.19 189 GLU A CA 1
ATOM 1525 C C . GLU A 1 189 ? -8.058 5.497 11.805 1.00 97.19 189 GLU A C 1
ATOM 1527 O O . GLU A 1 189 ? -8.973 6.198 11.362 1.00 97.19 189 GLU A O 1
ATOM 1532 N N . TRP A 1 190 ? -6.771 5.796 11.620 1.00 96.81 190 TRP A N 1
ATOM 1533 C CA . TRP A 1 190 ? -6.349 6.954 10.843 1.00 96.81 190 TRP A CA 1
ATOM 1534 C C . TRP A 1 190 ? -6.798 6.855 9.377 1.00 96.81 190 TRP A C 1
ATOM 1536 O O . TRP A 1 190 ? -7.395 7.806 8.878 1.00 96.81 190 TRP A O 1
ATOM 1546 N N . ILE A 1 191 ? -6.605 5.708 8.712 1.00 96.94 191 ILE A N 1
ATOM 1547 C CA . ILE A 1 191 ? -7.052 5.468 7.325 1.00 96.94 191 ILE A CA 1
ATOM 1548 C C . ILE A 1 191 ? -8.550 5.750 7.175 1.00 96.94 191 ILE A C 1
ATOM 1550 O O . ILE A 1 191 ? -8.945 6.462 6.254 1.00 96.94 191 ILE A O 1
ATOM 1554 N N . ALA A 1 192 ? -9.392 5.239 8.078 1.00 97.81 192 ALA A N 1
ATOM 1555 C CA . ALA A 1 192 ? -10.837 5.446 7.996 1.00 97.81 192 ALA A CA 1
ATOM 1556 C C . ALA A 1 192 ? -11.229 6.919 8.201 1.00 97.81 192 ALA A C 1
ATOM 1558 O O . ALA A 1 192 ? -12.050 7.455 7.455 1.00 97.81 192 ALA A O 1
ATOM 1559 N N . ARG A 1 193 ? -10.609 7.608 9.170 1.00 97.62 193 ARG A N 1
ATOM 1560 C CA . ARG A 1 193 ? -10.832 9.048 9.400 1.00 97.62 193 ARG A CA 1
ATOM 1561 C C . ARG A 1 193 ? -10.366 9.889 8.216 1.00 97.62 193 ARG A C 1
ATOM 1563 O O . ARG A 1 193 ? -11.079 10.796 7.795 1.00 97.62 193 ARG A O 1
ATOM 1570 N N . ARG A 1 194 ? -9.192 9.579 7.663 1.00 96.50 194 ARG A N 1
ATOM 1571 C CA . ARG A 1 194 ? -8.655 10.272 6.494 1.00 96.50 194 ARG A CA 1
ATOM 1572 C C . ARG A 1 194 ? -9.514 10.020 5.259 1.00 96.50 194 ARG A C 1
ATOM 1574 O O . ARG A 1 194 ? -9.775 10.960 4.522 1.00 96.50 194 ARG A O 1
ATOM 1581 N N . GLY A 1 195 ? -10.019 8.800 5.079 1.00 96.44 195 GLY A N 1
ATOM 1582 C CA . GLY A 1 195 ? -10.972 8.468 4.021 1.00 96.44 195 GLY A CA 1
ATOM 1583 C C . GLY A 1 195 ? -12.240 9.324 4.077 1.00 96.44 195 GLY A C 1
ATOM 1584 O O . GLY A 1 195 ? -12.660 9.838 3.045 1.00 96.44 195 GLY A O 1
ATOM 1585 N N . LEU A 1 196 ? -12.810 9.548 5.268 1.00 97.88 196 LEU A N 1
ATOM 1586 C CA . LEU A 1 196 ? -13.946 10.465 5.449 1.00 97.88 196 LEU A CA 1
ATOM 1587 C C . LEU A 1 196 ? -13.603 11.909 5.074 1.00 97.88 196 LEU A C 1
ATOM 1589 O O . LEU A 1 196 ? -14.395 12.565 4.401 1.00 97.88 196 LEU A O 1
ATOM 1593 N N . GLN A 1 197 ? -12.425 12.385 5.479 1.00 96.38 197 GLN A N 1
ATOM 1594 C CA . GLN A 1 197 ? -11.961 13.728 5.135 1.00 96.38 197 GLN A CA 1
ATOM 1595 C C . GLN A 1 197 ? -11.782 13.885 3.617 1.00 96.38 197 GLN A C 1
ATOM 1597 O O . GLN A 1 197 ? -12.346 14.799 3.028 1.00 96.38 197 GLN A O 1
ATOM 1602 N N . ASP A 1 198 ? -11.094 12.948 2.959 1.00 95.00 198 ASP A N 1
ATOM 1603 C CA . ASP A 1 198 ? -10.877 13.001 1.509 1.00 95.00 198 ASP A CA 1
ATOM 1604 C C . ASP A 1 198 ? -12.198 12.923 0.719 1.00 95.00 198 ASP A C 1
ATOM 1606 O O . ASP A 1 198 ? -12.319 13.518 -0.351 1.00 95.00 198 ASP A O 1
ATOM 1610 N N . LEU A 1 199 ? -13.204 12.197 1.226 1.00 96.31 199 LEU A N 1
ATOM 1611 C CA . LEU A 1 199 ? -14.548 12.180 0.638 1.00 96.31 199 LEU A CA 1
ATOM 1612 C C . LEU A 1 199 ? -15.232 13.546 0.741 1.00 96.31 199 LEU A C 1
ATOM 1614 O O . LEU A 1 199 ? -15.866 13.972 -0.225 1.00 96.31 199 LEU A O 1
ATOM 1618 N N . ALA A 1 200 ? -15.110 14.218 1.888 1.00 96.00 200 ALA A N 1
ATOM 1619 C CA . ALA A 1 200 ? -15.663 15.552 2.097 1.00 96.00 200 ALA A CA 1
ATOM 1620 C C . ALA A 1 200 ? -14.973 16.604 1.213 1.00 96.00 200 ALA A C 1
ATOM 1622 O O . ALA A 1 200 ? -15.645 17.479 0.667 1.00 96.00 200 ALA A O 1
ATOM 1623 N N . ASP A 1 201 ? -13.660 16.469 1.019 1.00 93.19 201 ASP A N 1
ATOM 1624 C CA . ASP A 1 201 ? -12.845 17.381 0.210 1.00 93.19 201 ASP A CA 1
ATOM 1625 C C . ASP A 1 201 ? -12.947 17.101 -1.303 1.00 93.19 201 ASP A C 1
ATOM 1627 O O . ASP A 1 201 ? -12.511 17.907 -2.123 1.00 93.19 201 ASP A O 1
ATOM 1631 N N . GLY A 1 202 ? -13.538 15.968 -1.700 1.00 92.19 202 GLY A N 1
ATOM 1632 C CA . GLY A 1 202 ? -13.613 15.545 -3.102 1.00 92.19 202 GLY A CA 1
ATOM 1633 C C . GLY A 1 202 ? -12.286 15.017 -3.664 1.00 92.19 202 GLY A C 1
ATOM 1634 O O . GLY A 1 202 ? -12.123 14.932 -4.880 1.00 92.19 202 GLY A O 1
ATOM 1635 N N . GLU A 1 203 ? -11.349 14.634 -2.796 1.00 90.44 203 GLU A N 1
ATOM 1636 C CA . GLU A 1 203 ? -9.996 14.172 -3.136 1.00 90.44 203 GLU A CA 1
ATOM 1637 C C . GLU A 1 203 ? -9.797 12.662 -2.922 1.00 90.44 203 GLU A C 1
ATOM 1639 O O . GLU A 1 203 ? -8.666 12.173 -2.858 1.00 90.44 203 GLU A O 1
ATOM 1644 N N . PHE A 1 204 ? -10.890 11.908 -2.786 1.00 91.12 204 PHE A N 1
ATOM 1645 C CA . PHE A 1 204 ? -10.837 10.489 -2.449 1.00 91.12 204 PHE A CA 1
ATOM 1646 C C . PHE A 1 204 ? -10.076 9.651 -3.485 1.00 91.12 204 PHE A C 1
ATOM 1648 O O . PHE A 1 204 ? -10.474 9.525 -4.646 1.00 91.12 204 PHE A O 1
ATOM 1655 N N . ASP A 1 205 ? -9.001 9.009 -3.029 1.00 87.44 205 ASP A N 1
ATOM 1656 C CA . ASP A 1 205 ? -8.171 8.123 -3.837 1.00 87.44 205 ASP A CA 1
ATOM 1657 C C . ASP A 1 205 ? -8.641 6.665 -3.720 1.00 87.44 205 ASP A C 1
ATOM 1659 O O . ASP A 1 205 ? -8.741 6.109 -2.626 1.00 87.44 205 ASP A O 1
ATOM 1663 N N . SER A 1 206 ? -8.859 5.991 -4.852 1.00 88.06 206 SER A N 1
ATOM 1664 C CA . SER A 1 206 ? -9.232 4.565 -4.893 1.00 88.06 206 SER A CA 1
ATOM 1665 C C . SER A 1 206 ? -8.249 3.633 -4.157 1.00 88.06 206 SER A C 1
ATOM 1667 O O . SER A 1 206 ? -8.635 2.560 -3.682 1.00 88.06 206 SER A O 1
ATOM 1669 N N . ARG A 1 207 ? -6.986 4.048 -3.992 1.00 88.31 207 ARG A N 1
ATOM 1670 C CA . ARG A 1 207 ? -5.961 3.320 -3.230 1.00 88.31 207 ARG A CA 1
ATOM 1671 C C . ARG A 1 207 ? -6.260 3.315 -1.728 1.00 88.31 207 ARG A C 1
ATOM 1673 O O . ARG A 1 207 ? -5.927 2.332 -1.069 1.00 88.31 207 ARG A O 1
ATOM 1680 N N . MET A 1 208 ? -6.955 4.334 -1.208 1.00 91.44 208 MET A N 1
ATOM 1681 C CA . MET A 1 208 ? -7.498 4.355 0.159 1.00 91.44 208 MET A CA 1
ATOM 1682 C C . MET A 1 208 ? -8.495 3.212 0.356 1.00 91.44 208 MET A C 1
ATOM 1684 O O . MET A 1 208 ? -8.361 2.419 1.285 1.00 91.44 208 MET A O 1
ATOM 1688 N N . ARG A 1 209 ? -9.452 3.085 -0.576 1.00 93.81 209 ARG A N 1
ATOM 1689 C CA . ARG A 1 209 ? -10.447 2.003 -0.587 1.00 93.81 209 ARG A CA 1
ATOM 1690 C C . ARG A 1 209 ? -9.773 0.633 -0.603 1.00 93.81 209 ARG A C 1
ATOM 1692 O O . ARG A 1 209 ? -10.116 -0.216 0.212 1.00 93.81 209 ARG A O 1
ATOM 1699 N N . ARG A 1 210 ? -8.787 0.426 -1.486 1.00 92.00 210 ARG A N 1
ATOM 1700 C CA . ARG A 1 210 ? -8.046 -0.843 -1.550 1.00 92.00 210 ARG A CA 1
ATOM 1701 C C . ARG A 1 210 ? -7.320 -1.144 -0.242 1.00 92.00 210 ARG A C 1
ATOM 1703 O O . ARG A 1 210 ? -7.498 -2.237 0.274 1.00 92.00 210 ARG A O 1
ATOM 1710 N N . LYS A 1 211 ? -6.532 -0.206 0.297 1.00 94.81 211 LYS A N 1
ATOM 1711 C CA . LYS A 1 211 ? -5.756 -0.441 1.527 1.00 94.81 211 LYS A CA 1
ATOM 1712 C C . LYS A 1 211 ? -6.670 -0.768 2.710 1.00 94.81 211 LYS A C 1
ATOM 1714 O O . LYS A 1 211 ? -6.398 -1.712 3.445 1.00 94.81 211 LYS A O 1
ATOM 1719 N N . PHE A 1 212 ? -7.772 -0.030 2.851 1.00 96.62 212 PHE A N 1
ATOM 1720 C CA . PHE A 1 212 ? -8.765 -0.262 3.896 1.00 96.62 212 PHE A CA 1
ATOM 1721 C C . PHE A 1 212 ? -9.419 -1.646 3.783 1.00 96.62 212 PHE A C 1
ATOM 1723 O O . PHE A 1 212 ? -9.417 -2.409 4.749 1.00 96.62 212 PHE A O 1
ATOM 1730 N N . GLU A 1 213 ? -9.935 -2.005 2.608 1.00 96.31 213 GLU A N 1
ATOM 1731 C CA . GLU A 1 213 ? -10.571 -3.307 2.391 1.00 96.31 213 GLU A CA 1
ATOM 1732 C C . GLU A 1 213 ? -9.579 -4.465 2.520 1.00 96.31 213 GLU A C 1
ATOM 1734 O O . GLU A 1 213 ? -9.895 -5.466 3.153 1.00 96.31 213 GLU A O 1
ATOM 1739 N N . ALA A 1 214 ? -8.368 -4.325 1.973 1.00 95.75 214 ALA A N 1
ATOM 1740 C CA . ALA A 1 214 ? -7.329 -5.345 2.064 1.00 95.75 214 ALA A CA 1
ATOM 1741 C C . ALA A 1 214 ? -7.026 -5.700 3.516 1.00 95.75 214 ALA A C 1
ATOM 1743 O O . ALA A 1 214 ? -6.888 -6.870 3.840 1.00 95.75 214 ALA A O 1
ATOM 1744 N N . MET A 1 215 ? -6.946 -4.702 4.398 1.00 97.31 215 MET A N 1
ATOM 1745 C CA . MET A 1 215 ? -6.603 -4.923 5.800 1.00 97.31 215 MET A CA 1
ATOM 1746 C C . MET A 1 215 ? -7.793 -5.390 6.642 1.00 97.31 215 MET A C 1
ATOM 1748 O O . MET A 1 215 ? -7.615 -6.227 7.524 1.00 97.31 215 MET A O 1
ATOM 1752 N N . THR A 1 216 ? -8.993 -4.862 6.388 1.00 97.19 216 THR A N 1
ATOM 1753 C CA . THR A 1 216 ? -10.186 -5.133 7.214 1.00 97.19 216 THR A CA 1
ATOM 1754 C C . THR A 1 216 ? -11.008 -6.326 6.739 1.00 97.19 216 THR A C 1
ATOM 1756 O O . THR A 1 216 ? -11.686 -6.952 7.544 1.00 97.19 216 THR A O 1
ATOM 1759 N N . GLY A 1 217 ? -10.976 -6.630 5.442 1.00 95.06 217 GLY A N 1
ATOM 1760 C CA . GLY A 1 217 ? -11.882 -7.576 4.794 1.00 95.06 217 GLY A CA 1
ATOM 1761 C C . GLY A 1 217 ? -13.306 -7.052 4.574 1.00 95.06 217 GLY A C 1
ATOM 1762 O O . GLY A 1 217 ? -14.151 -7.802 4.090 1.00 95.06 217 GLY A O 1
ATOM 1763 N N . ILE A 1 218 ? -13.593 -5.787 4.904 1.00 95.56 218 ILE A N 1
ATOM 1764 C CA . ILE A 1 218 ? -14.911 -5.172 4.697 1.00 95.56 218 ILE A CA 1
ATOM 1765 C C . ILE A 1 218 ? -15.113 -4.882 3.209 1.00 95.56 218 ILE A C 1
ATOM 1767 O O . ILE A 1 218 ? -14.340 -4.125 2.628 1.00 95.56 218 ILE A O 1
ATOM 1771 N N . ASP A 1 219 ? -16.179 -5.426 2.613 1.00 92.56 219 ASP A N 1
ATOM 1772 C CA . ASP A 1 219 ? -16.503 -5.199 1.200 1.00 92.56 219 ASP A CA 1
ATOM 1773 C C . ASP A 1 219 ? -16.757 -3.709 0.911 1.00 92.56 219 ASP A C 1
ATOM 1775 O O . ASP A 1 219 ? -17.742 -3.115 1.357 1.00 92.56 219 ASP A O 1
ATOM 1779 N N . CYS A 1 220 ? -15.873 -3.109 0.116 1.00 93.81 220 CYS A N 1
ATOM 1780 C CA . CYS A 1 220 ? -15.975 -1.723 -0.334 1.00 93.81 220 CYS A CA 1
ATOM 1781 C C . CYS A 1 220 ? -16.503 -1.606 -1.772 1.00 93.81 220 CYS A C 1
ATOM 1783 O O . CYS A 1 220 ? -16.273 -0.592 -2.436 1.00 93.81 220 CYS A O 1
ATOM 1785 N N . SER A 1 221 ? -17.159 -2.634 -2.316 1.00 89.94 221 SER A N 1
ATOM 1786 C CA . SER A 1 221 ? -17.750 -2.601 -3.662 1.00 89.94 221 SER A CA 1
ATOM 1787 C C . SER A 1 221 ? -18.790 -1.486 -3.824 1.00 89.94 221 SER A C 1
ATOM 1789 O O . SER A 1 221 ? -18.857 -0.858 -4.879 1.00 89.94 221 SER A O 1
ATOM 1791 N N . CYS A 1 222 ? -19.532 -1.152 -2.762 1.00 91.56 222 CYS A N 1
ATOM 1792 C CA . CYS A 1 222 ? -20.542 -0.088 -2.771 1.00 91.56 222 CYS A CA 1
ATOM 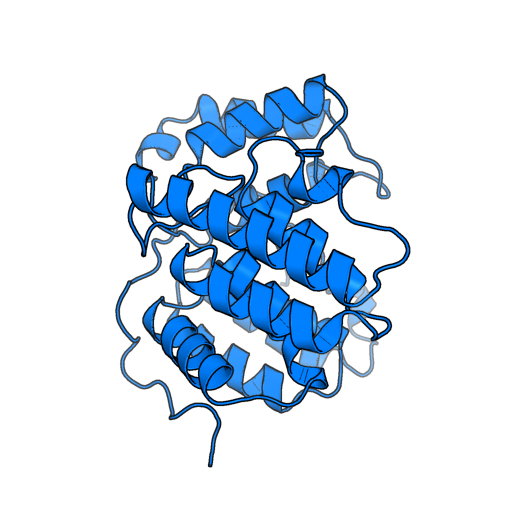1793 C C . CYS A 1 222 ? -19.973 1.328 -2.968 1.00 91.56 222 CYS A C 1
ATOM 1795 O O . CYS A 1 222 ? -20.738 2.260 -3.216 1.00 91.56 222 CYS A O 1
ATOM 1797 N N . PHE A 1 223 ? -18.648 1.504 -2.892 1.00 93.56 223 PHE A N 1
ATOM 1798 C CA . PHE A 1 223 ? -18.000 2.801 -3.089 1.00 93.56 223 PHE A CA 1
ATOM 1799 C C . PHE A 1 223 ? -18.154 3.279 -4.528 1.00 93.56 223 PHE A C 1
ATOM 1801 O O . PHE A 1 223 ? -18.091 4.479 -4.768 1.00 93.56 223 PHE A O 1
ATOM 1808 N N . TYR A 1 224 ? -18.352 2.373 -5.486 1.00 90.31 224 TYR A N 1
ATOM 1809 C CA . TYR A 1 224 ? -18.466 2.719 -6.894 1.00 90.31 224 TYR A CA 1
ATOM 1810 C C . TYR A 1 224 ? -19.720 2.098 -7.499 1.00 90.31 224 TYR A C 1
ATOM 1812 O O . TYR A 1 224 ? -19.998 0.913 -7.345 1.00 90.31 224 TYR A O 1
ATOM 1820 N N . HIS A 1 225 ? -20.464 2.903 -8.249 1.00 87.94 225 HIS A N 1
ATOM 1821 C CA . HIS A 1 225 ? -21.562 2.435 -9.082 1.00 87.94 225 HIS A CA 1
ATOM 1822 C C . HIS A 1 225 ? -21.336 2.933 -10.503 1.00 87.94 225 HIS A C 1
ATOM 1824 O O . HIS A 1 225 ? -21.251 4.142 -10.722 1.00 87.94 225 HIS A O 1
ATOM 1830 N N . LYS A 1 226 ? -21.227 2.006 -11.465 1.00 86.12 226 LYS A N 1
ATOM 1831 C CA . LYS A 1 226 ? -20.886 2.320 -12.866 1.00 86.12 226 LYS A CA 1
ATOM 1832 C C . LYS A 1 226 ? -19.656 3.233 -12.951 1.00 86.12 226 LYS A C 1
ATOM 1834 O O . LYS A 1 226 ? -19.730 4.320 -13.515 1.00 86.12 226 LYS A O 1
ATOM 1839 N N . GLU A 1 227 ? -18.581 2.814 -12.275 1.00 82.56 227 GLU A N 1
ATOM 1840 C CA . GLU A 1 227 ? -17.282 3.511 -12.198 1.00 82.56 227 GLU A CA 1
ATOM 1841 C C . GLU A 1 227 ? -17.312 4.894 -11.522 1.00 82.56 227 GLU A C 1
ATOM 1843 O O . GLU A 1 227 ? -16.282 5.551 -11.388 1.00 82.56 227 GLU A O 1
ATOM 1848 N N . LYS A 1 228 ? -18.471 5.339 -11.024 1.00 90.00 228 LYS A N 1
ATOM 1849 C CA . LYS A 1 228 ? -18.608 6.610 -10.313 1.00 90.00 228 LYS A CA 1
ATOM 1850 C C . LYS A 1 228 ? -18.568 6.390 -8.815 1.00 90.00 228 LYS A C 1
ATOM 1852 O O . LYS A 1 228 ? -19.371 5.614 -8.289 1.00 90.00 228 LYS A O 1
ATOM 1857 N N . LEU A 1 229 ? -17.684 7.124 -8.144 1.00 92.62 229 LEU A N 1
ATOM 1858 C CA . LEU A 1 229 ? -17.626 7.182 -6.688 1.00 92.62 229 LEU A CA 1
ATOM 1859 C C . LEU A 1 229 ? -19.007 7.550 -6.121 1.00 92.62 229 LEU A C 1
ATOM 1861 O O . LEU A 1 229 ? -19.684 8.434 -6.646 1.00 92.62 229 LEU A O 1
ATOM 1865 N N . GLN A 1 230 ? -19.407 6.862 -5.057 1.00 96.69 230 GLN A N 1
ATOM 1866 C CA . GLN A 1 230 ? -20.627 7.064 -4.283 1.00 96.69 230 GLN A CA 1
ATOM 1867 C C . GLN A 1 230 ? -20.231 7.550 -2.878 1.00 96.69 230 GLN A C 1
ATOM 1869 O O . GLN A 1 230 ? -20.111 6.730 -1.964 1.00 96.69 230 GLN A O 1
ATOM 1874 N N . PRO A 1 231 ? -19.993 8.863 -2.673 1.00 96.94 231 PRO A N 1
ATOM 1875 C CA . PRO A 1 231 ? -19.349 9.349 -1.454 1.00 96.94 231 PRO A CA 1
ATOM 1876 C C . PRO A 1 231 ? -20.113 9.027 -0.171 1.00 96.94 231 PRO A C 1
ATOM 1878 O O . PRO A 1 231 ? -19.503 8.658 0.823 1.00 96.94 231 PRO A O 1
ATOM 1881 N N . LEU A 1 232 ? -21.449 9.089 -0.205 1.00 97.88 232 LEU A N 1
ATOM 1882 C CA . LEU A 1 232 ? -22.284 8.765 0.956 1.00 97.88 232 LEU A CA 1
ATOM 1883 C C . LEU A 1 232 ? -22.222 7.276 1.324 1.00 97.88 232 LEU A C 1
ATOM 1885 O O . LEU A 1 232 ? -22.179 6.937 2.502 1.00 97.88 232 LEU A O 1
ATOM 1889 N N . ALA A 1 233 ? -22.186 6.388 0.325 1.00 97.19 233 ALA A N 1
ATOM 1890 C CA . ALA A 1 233 ? -22.050 4.953 0.563 1.00 97.19 233 ALA A CA 1
ATOM 1891 C C . ALA A 1 233 ? -20.663 4.618 1.131 1.00 97.19 233 ALA A C 1
ATOM 1893 O O . ALA A 1 233 ? -20.556 3.842 2.077 1.00 97.19 233 ALA A O 1
ATOM 1894 N N . ALA A 1 234 ? -19.613 5.250 0.597 1.00 97.19 234 ALA A N 1
ATOM 1895 C CA . ALA A 1 234 ? -18.254 5.104 1.103 1.00 97.19 234 ALA A CA 1
ATOM 1896 C C . ALA A 1 234 ? -18.108 5.632 2.542 1.00 97.19 234 ALA A C 1
ATOM 1898 O O . ALA A 1 234 ? -17.544 4.950 3.398 1.00 97.19 234 ALA A O 1
ATOM 1899 N N . ALA A 1 235 ? -18.671 6.811 2.828 1.00 98.50 235 ALA A N 1
ATOM 1900 C CA . ALA A 1 235 ? -18.653 7.408 4.160 1.00 98.50 235 ALA A CA 1
ATOM 1901 C C . ALA A 1 235 ? -19.337 6.507 5.196 1.00 98.50 235 ALA A C 1
ATOM 1903 O O . ALA A 1 235 ? -18.755 6.241 6.245 1.00 98.50 235 ALA A O 1
ATOM 1904 N N . ALA A 1 236 ? -20.505 5.946 4.862 1.00 98.44 236 ALA A N 1
ATOM 1905 C CA . ALA A 1 236 ? -21.229 5.039 5.751 1.00 98.44 236 ALA A CA 1
ATOM 1906 C C . ALA A 1 236 ? -20.394 3.811 6.162 1.00 98.44 236 ALA A C 1
ATOM 1908 O O . ALA A 1 236 ? -20.475 3.365 7.306 1.00 98.44 236 ALA A O 1
ATOM 1909 N N . VAL A 1 237 ? -19.560 3.275 5.262 1.00 98.25 237 VAL A N 1
ATOM 1910 C CA . VAL A 1 237 ? -18.666 2.147 5.575 1.00 98.25 237 VAL A CA 1
ATOM 1911 C C . VAL A 1 237 ? -17.555 2.559 6.544 1.00 98.25 237 VAL A C 1
ATOM 1913 O O . VAL A 1 237 ? -17.316 1.856 7.528 1.00 98.25 237 VAL A O 1
ATOM 1916 N N . PHE A 1 238 ? -16.901 3.703 6.318 1.00 98.44 238 PHE A N 1
ATOM 1917 C CA . PHE A 1 238 ? -15.875 4.202 7.241 1.00 98.44 238 PHE A CA 1
ATOM 1918 C C . PHE A 1 238 ? -16.454 4.546 8.619 1.00 98.44 238 PHE A C 1
ATOM 1920 O O . PHE A 1 238 ? -15.861 4.192 9.637 1.00 98.44 238 PHE A O 1
ATOM 1927 N N . GLU A 1 239 ? -17.624 5.185 8.672 1.00 98.62 239 GLU A N 1
ATOM 1928 C CA . GLU A 1 239 ? -18.325 5.502 9.921 1.00 98.62 239 GLU A CA 1
ATOM 1929 C C . GLU A 1 239 ? -18.711 4.237 10.691 1.00 98.62 239 GLU A C 1
ATOM 1931 O O . GLU A 1 239 ? -18.478 4.160 11.899 1.00 98.62 239 GLU A O 1
ATOM 1936 N N . ALA A 1 240 ? -19.236 3.218 10.004 1.00 98.50 240 ALA A N 1
ATOM 1937 C CA . ALA A 1 240 ? -19.574 1.939 10.619 1.00 98.50 240 ALA A CA 1
ATOM 1938 C C . ALA A 1 240 ? -18.338 1.253 11.224 1.00 98.50 240 ALA A C 1
ATOM 1940 O O . ALA A 1 240 ? -18.388 0.786 12.364 1.00 98.50 240 ALA A O 1
ATOM 1941 N N . PHE A 1 241 ? -17.207 1.251 10.511 1.00 98.19 241 PHE A N 1
ATOM 1942 C CA . PHE A 1 241 ? -15.942 0.739 11.042 1.00 98.19 241 PHE A CA 1
ATOM 1943 C C . PHE A 1 241 ? -15.466 1.531 12.268 1.00 98.19 241 PHE A C 1
ATOM 1945 O O . PHE A 1 241 ? -15.120 0.943 13.294 1.00 98.19 241 PHE A O 1
ATOM 1952 N N . LEU A 1 242 ? -15.505 2.865 12.207 1.00 98.38 242 LEU A N 1
ATOM 1953 C CA . LEU A 1 242 ? -15.115 3.739 13.318 1.00 98.38 242 LEU A CA 1
ATOM 1954 C C . LEU A 1 242 ? -16.053 3.635 14.527 1.00 98.38 242 LEU A C 1
ATOM 1956 O O . LEU A 1 242 ? -15.624 3.906 15.648 1.00 98.38 242 LEU A O 1
ATOM 1960 N N . ALA A 1 243 ? -17.309 3.235 14.334 1.00 98.12 243 ALA A N 1
ATOM 1961 C CA . ALA A 1 243 ? -18.246 2.945 15.414 1.00 98.12 243 ALA A CA 1
ATOM 1962 C C . ALA A 1 243 ? -18.041 1.534 16.000 1.00 98.12 243 ALA A C 1
ATOM 1964 O O . ALA A 1 243 ? -18.231 1.343 17.204 1.00 98.12 243 ALA A O 1
ATOM 1965 N N . SER A 1 244 ? -17.597 0.569 15.187 1.00 97.31 244 SER A N 1
ATOM 1966 C CA . SER A 1 244 ? -17.428 -0.834 15.582 1.00 97.31 244 SER A CA 1
ATOM 1967 C C . SER A 1 244 ? -16.353 -1.022 16.663 1.00 97.31 244 SER A C 1
ATOM 1969 O O . SER A 1 244 ? -15.267 -0.439 16.566 1.00 97.31 244 SER A O 1
ATOM 1971 N N . PRO A 1 245 ? -16.592 -1.856 17.697 1.00 95.19 245 PRO A N 1
ATOM 1972 C CA . PRO A 1 245 ? -15.561 -2.224 18.665 1.00 95.19 245 PRO A CA 1
ATOM 1973 C C . PRO A 1 245 ? -14.429 -3.060 18.045 1.00 95.19 245 PRO A C 1
ATOM 1975 O O . PRO A 1 245 ? -13.323 -3.049 18.584 1.00 95.19 245 PRO A O 1
ATOM 1978 N N . GLU A 1 246 ? -14.673 -3.732 16.913 1.00 91.06 246 GLU A N 1
ATOM 1979 C CA . GLU A 1 246 ? -13.692 -4.577 16.210 1.00 91.06 246 GLU A CA 1
ATOM 1980 C C . GLU A 1 246 ? -12.466 -3.791 15.746 1.00 91.06 246 GLU A C 1
ATOM 1982 O O . GLU A 1 246 ? -11.375 -4.350 15.678 1.00 91.06 246 GLU A O 1
ATOM 1987 N N . ARG A 1 247 ? -12.595 -2.473 15.530 1.00 95.12 247 ARG A N 1
ATOM 1988 C CA . ARG A 1 247 ? -11.458 -1.609 15.175 1.00 95.12 247 ARG A CA 1
ATOM 1989 C C . ARG A 1 247 ? -10.297 -1.709 16.173 1.00 95.12 247 ARG A C 1
ATOM 1991 O O . ARG A 1 247 ? -9.144 -1.548 15.797 1.00 95.12 247 ARG A O 1
ATOM 1998 N N . LYS A 1 248 ? -10.590 -2.019 17.444 1.00 95.00 248 LYS A N 1
ATOM 1999 C CA . LYS A 1 248 ? -9.585 -2.170 18.510 1.00 95.00 248 LYS A CA 1
ATOM 2000 C C . LYS A 1 248 ? -8.709 -3.416 18.348 1.00 95.00 248 LYS A C 1
ATOM 2002 O O . LYS A 1 248 ? -7.691 -3.514 19.025 1.00 95.00 248 LYS A O 1
ATOM 2007 N N . ALA A 1 249 ? -9.096 -4.362 17.490 1.00 94.75 249 ALA A N 1
ATOM 2008 C CA . ALA A 1 249 ? -8.288 -5.536 17.175 1.00 94.75 249 ALA A CA 1
ATOM 2009 C C . ALA A 1 249 ? -7.080 -5.201 16.280 1.00 94.75 249 ALA A C 1
ATOM 2011 O O . ALA A 1 249 ? -6.147 -5.999 16.196 1.00 94.75 249 ALA A O 1
ATOM 2012 N N . PHE A 1 250 ? -7.068 -4.026 15.641 1.00 97.38 250 PHE A N 1
ATOM 2013 C CA . PHE A 1 250 ? -6.007 -3.614 14.729 1.00 97.38 250 PHE A CA 1
ATOM 2014 C C . PHE A 1 250 ? -4.961 -2.757 15.442 1.00 97.38 250 PHE A C 1
ATOM 2016 O O . PHE A 1 250 ? -5.224 -1.648 15.898 1.00 97.38 250 PHE A O 1
ATOM 2023 N N . THR A 1 251 ? -3.746 -3.287 15.533 1.00 97.50 251 THR A N 1
ATOM 2024 C CA . THR A 1 251 ? -2.586 -2.574 16.084 1.00 97.50 251 THR A CA 1
ATOM 2025 C C . THR A 1 251 ? -1.939 -1.659 15.035 1.00 97.50 251 THR A C 1
ATOM 2027 O O . THR A 1 251 ? -1.583 -2.164 13.965 1.00 97.50 251 THR A O 1
ATOM 2030 N N . PRO A 1 252 ? -1.713 -0.363 15.334 1.00 97.75 252 PRO A N 1
ATOM 2031 C CA . PRO A 1 252 ? -0.912 0.519 14.488 1.00 97.75 252 PRO A CA 1
ATOM 2032 C C . PRO A 1 252 ? 0.483 -0.051 14.201 1.00 97.75 252 PRO A C 1
ATOM 2034 O O . PRO A 1 252 ? 1.101 -0.683 15.058 1.00 97.75 252 PRO A O 1
ATOM 2037 N N . GLY A 1 253 ? 0.976 0.163 12.984 1.00 96.50 253 GLY A N 1
ATOM 2038 C CA . GLY A 1 253 ? 2.262 -0.339 12.504 1.00 96.50 253 GLY A CA 1
ATOM 2039 C C . GLY A 1 253 ? 2.274 -1.827 12.151 1.00 96.50 253 GLY A C 1
ATOM 2040 O O . GLY A 1 253 ? 3.319 -2.334 11.761 1.00 96.50 253 GLY A O 1
ATOM 2041 N N . ARG A 1 254 ? 1.147 -2.544 12.258 1.00 96.25 254 ARG A N 1
ATOM 2042 C CA . ARG A 1 254 ? 1.048 -3.962 11.886 1.00 96.25 254 ARG A CA 1
ATOM 2043 C C . ARG A 1 254 ? 0.242 -4.137 10.605 1.00 96.25 254 ARG A C 1
ATOM 2045 O O . ARG A 1 254 ? -0.793 -3.499 10.415 1.00 96.25 254 ARG A O 1
ATOM 2052 N N . ARG A 1 255 ? 0.702 -5.036 9.733 1.00 96.88 255 ARG A N 1
ATOM 2053 C CA . ARG A 1 255 ? -0.028 -5.409 8.519 1.00 96.88 255 ARG A CA 1
ATOM 2054 C C . ARG A 1 255 ? -1.072 -6.486 8.810 1.00 96.88 255 ARG A C 1
ATOM 2056 O O . ARG A 1 255 ? -0.851 -7.396 9.612 1.00 96.88 255 ARG A O 1
ATOM 2063 N N . TYR A 1 256 ? -2.192 -6.374 8.110 1.00 97.31 256 TYR A N 1
ATOM 2064 C CA . TYR A 1 256 ? -3.294 -7.325 8.138 1.00 97.31 256 TYR A CA 1
ATOM 2065 C C . TYR A 1 256 ? -3.740 -7.590 6.709 1.00 97.31 256 TYR A C 1
ATOM 2067 O O . TYR A 1 256 ? -3.641 -6.701 5.862 1.00 97.31 256 TYR A O 1
ATOM 2075 N N . PHE A 1 257 ? -4.270 -8.782 6.477 1.00 97.00 257 PHE A N 1
ATOM 2076 C CA . PHE A 1 257 ? -4.979 -9.125 5.262 1.00 97.00 257 PHE A CA 1
ATOM 2077 C C . PHE A 1 257 ? -6.306 -9.783 5.631 1.00 97.00 257 PHE A C 1
ATOM 2079 O O . PHE A 1 257 ? -6.319 -10.816 6.294 1.00 97.00 257 PHE A O 1
ATOM 2086 N N . PHE A 1 258 ? -7.424 -9.161 5.259 1.00 96.00 258 PHE A N 1
ATOM 2087 C CA . PHE A 1 258 ? -8.778 -9.615 5.579 1.00 96.00 258 PHE A CA 1
ATOM 2088 C C . PHE A 1 258 ? -8.996 -9.870 7.080 1.00 96.00 258 PHE A C 1
ATOM 2090 O O . PHE A 1 258 ? -9.574 -10.869 7.489 1.00 96.00 258 PHE A O 1
ATOM 2097 N N . GLY A 1 259 ? -8.483 -8.972 7.926 1.00 96.25 259 GLY A N 1
ATOM 2098 C CA . GLY A 1 259 ? -8.551 -9.105 9.384 1.00 96.25 259 GLY A CA 1
ATOM 2099 C C . GLY A 1 259 ? -7.519 -10.065 9.984 1.00 96.25 259 GLY A C 1
ATOM 2100 O O . GLY A 1 259 ? -7.316 -10.061 11.199 1.00 96.25 259 GLY A O 1
ATOM 2101 N N . HIS A 1 260 ? -6.805 -10.843 9.167 1.00 96.44 260 HIS A N 1
ATOM 2102 C CA . HIS A 1 260 ? -5.763 -11.750 9.634 1.00 96.44 260 HIS A CA 1
ATOM 2103 C C . HIS A 1 260 ? -4.422 -11.018 9.751 1.00 96.44 260 HIS A C 1
ATOM 2105 O O . HIS A 1 260 ? -3.970 -10.410 8.780 1.00 96.44 260 HIS A O 1
ATOM 2111 N N . PRO A 1 261 ? -3.750 -11.053 10.913 1.00 96.12 261 PRO A N 1
ATOM 2112 C CA . PRO A 1 261 ? -2.443 -10.433 11.045 1.00 96.12 261 PRO A CA 1
ATOM 2113 C C . PRO A 1 261 ? -1.402 -11.166 10.199 1.00 96.12 261 PRO A C 1
ATOM 2115 O O . PRO A 1 261 ? -1.288 -12.391 10.267 1.00 96.12 261 PRO A O 1
ATOM 2118 N N . ILE A 1 262 ? -0.585 -10.411 9.469 1.00 95.44 262 ILE A N 1
ATOM 2119 C CA . ILE A 1 262 ? 0.502 -10.982 8.671 1.00 95.44 262 ILE A CA 1
ATOM 2120 C C . ILE A 1 262 ? 1.696 -11.279 9.593 1.00 95.44 262 ILE A C 1
ATOM 2122 O O . ILE A 1 262 ? 2.063 -10.424 10.408 1.00 95.44 262 ILE A O 1
ATOM 2126 N N . PRO A 1 263 ? 2.284 -12.487 9.535 1.00 88.06 263 PRO A N 1
ATOM 2127 C CA . PRO A 1 263 ? 3.438 -12.833 10.346 1.00 88.06 263 PRO A CA 1
ATOM 2128 C C . PRO A 1 263 ? 4.718 -12.177 9.801 1.00 88.06 263 PRO A C 1
ATOM 2130 O O . PRO A 1 263 ? 4.882 -12.064 8.583 1.00 88.06 263 PRO A O 1
ATOM 2133 N N . PRO A 1 264 ? 5.662 -11.818 10.690 1.00 80.69 264 PRO A N 1
ATOM 2134 C CA . PRO A 1 264 ? 6.966 -11.312 10.270 1.00 80.69 264 PRO A CA 1
ATOM 2135 C C . PRO A 1 264 ? 7.878 -12.417 9.703 1.00 80.69 264 PRO A C 1
ATOM 2137 O O . PRO A 1 264 ? 8.761 -12.144 8.900 1.00 80.69 264 PRO A O 1
ATOM 2140 N N . GLY A 1 265 ? 7.682 -13.674 10.123 1.00 75.62 265 GLY A N 1
ATOM 2141 C CA . GLY A 1 265 ? 8.537 -14.808 9.752 1.00 75.62 265 GLY A CA 1
ATOM 2142 C C . GLY A 1 265 ? 8.108 -15.549 8.482 1.00 75.62 265 GLY A C 1
ATOM 2143 O O . GLY A 1 265 ? 6.970 -15.428 8.027 1.00 75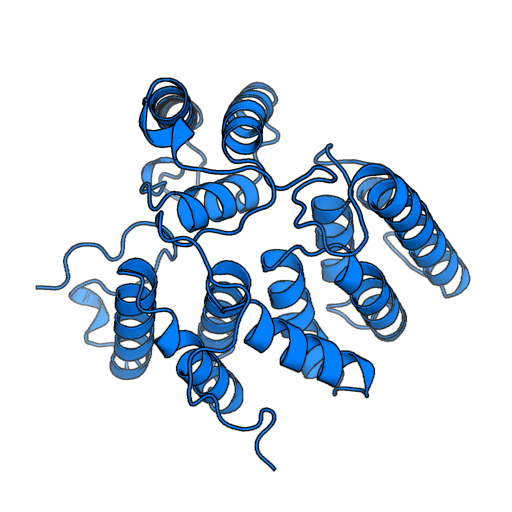.62 265 GLY A O 1
ATOM 2144 N N . ASP A 1 266 ? 9.023 -16.360 7.944 1.00 62.59 266 ASP A N 1
ATOM 2145 C CA . ASP A 1 266 ? 8.776 -17.205 6.771 1.00 62.59 266 ASP A CA 1
ATOM 2146 C C . ASP A 1 266 ? 7.749 -18.304 7.114 1.00 62.59 266 ASP A C 1
ATOM 2148 O O . ASP A 1 266 ? 7.918 -19.010 8.119 1.00 62.59 266 ASP A O 1
ATOM 2152 N N . PRO A 1 267 ? 6.683 -18.499 6.320 1.00 56.28 267 PRO A N 1
ATOM 2153 C CA . PRO A 1 267 ? 5.926 -19.737 6.384 1.00 56.28 267 PRO A CA 1
ATOM 2154 C C . PRO A 1 267 ? 6.880 -20.877 6.017 1.00 56.28 267 PRO A C 1
ATOM 2156 O O . PRO A 1 267 ? 7.488 -20.867 4.950 1.00 56.28 267 PRO A O 1
ATOM 2159 N N . ALA A 1 268 ? 7.045 -21.848 6.915 1.00 49.41 268 ALA A N 1
ATOM 2160 C CA . ALA A 1 268 ? 7.933 -22.985 6.695 1.00 49.41 268 ALA A CA 1
ATOM 2161 C C . ALA A 1 268 ? 7.687 -23.618 5.308 1.00 49.41 268 ALA A C 1
ATOM 2163 O O . ALA A 1 268 ? 6.603 -24.149 5.067 1.00 49.41 268 ALA A O 1
ATOM 2164 N N . GLY A 1 269 ? 8.687 -23.560 4.417 1.00 53.78 269 GLY A N 1
ATOM 2165 C CA . GLY A 1 269 ? 8.663 -24.248 3.119 1.00 53.78 269 GLY A CA 1
ATOM 2166 C C . GLY A 1 269 ? 8.663 -23.386 1.850 1.00 53.78 269 GLY A C 1
ATOM 2167 O O . GLY A 1 269 ? 8.425 -23.942 0.782 1.00 53.78 269 GLY A O 1
ATOM 2168 N N . ALA A 1 270 ? 8.929 -22.078 1.911 1.00 54.75 270 ALA A N 1
ATOM 2169 C CA . ALA A 1 270 ? 9.093 -21.274 0.694 1.00 54.75 270 ALA A CA 1
ATOM 2170 C C . ALA A 1 270 ? 10.387 -21.649 -0.068 1.00 54.75 270 ALA A C 1
ATOM 2172 O O . ALA A 1 270 ? 11.466 -21.711 0.524 1.00 54.75 270 ALA A O 1
ATOM 2173 N N . SER A 1 271 ? 10.271 -21.925 -1.373 1.00 54.53 271 SER A N 1
ATOM 2174 C CA . SER A 1 271 ? 11.405 -22.220 -2.263 1.00 54.53 271 SER A CA 1
ATOM 2175 C C . SER A 1 271 ? 12.321 -20.991 -2.440 1.00 54.53 271 SER A C 1
ATOM 2177 O O . SER A 1 271 ? 11.906 -19.859 -2.179 1.00 54.53 271 SER A O 1
ATOM 2179 N N . GLU A 1 272 ? 13.592 -21.194 -2.830 1.00 59.78 272 GLU A N 1
ATOM 2180 C CA . GLU A 1 272 ? 14.484 -20.077 -3.194 1.00 59.78 272 GLU A CA 1
ATOM 2181 C C . GLU A 1 272 ? 13.876 -19.319 -4.389 1.00 59.78 272 GLU A C 1
ATOM 2183 O O . GLU A 1 272 ? 13.668 -19.906 -5.450 1.00 59.78 272 GLU A O 1
ATOM 2188 N N . TRP A 1 273 ? 13.599 -18.021 -4.212 1.00 60.31 273 TRP A N 1
ATOM 2189 C CA . TRP A 1 273 ? 13.193 -17.112 -5.286 1.00 60.31 273 TRP A CA 1
ATOM 2190 C C . TRP A 1 273 ? 14.296 -16.066 -5.549 1.00 60.31 273 TRP A C 1
ATOM 2192 O O . TRP A 1 273 ? 14.795 -15.488 -4.576 1.00 60.31 273 TRP A O 1
ATOM 2202 N N . PRO A 1 274 ? 14.659 -15.781 -6.817 1.00 58.59 274 PRO A N 1
ATOM 2203 C CA . PRO A 1 274 ? 14.153 -16.421 -8.036 1.00 58.59 274 PRO A CA 1
ATOM 2204 C C . PRO A 1 274 ? 14.611 -17.888 -8.143 1.00 58.59 274 PRO A C 1
ATOM 2206 O O . PRO A 1 274 ? 15.687 -18.225 -7.639 1.00 58.59 274 PRO A O 1
ATOM 2209 N N . PRO A 1 275 ? 13.825 -18.774 -8.782 1.00 57.47 275 PRO A N 1
ATOM 2210 C CA . PRO A 1 275 ? 14.286 -20.126 -9.073 1.00 57.47 275 PRO A CA 1
ATOM 2211 C C . PRO A 1 275 ? 15.545 -20.058 -9.953 1.00 57.47 275 PRO A C 1
ATOM 2213 O O . PRO A 1 275 ? 15.586 -19.292 -10.916 1.00 57.47 275 PRO A O 1
ATOM 2216 N N . ARG A 1 276 ? 16.578 -20.825 -9.583 1.00 50.53 276 ARG A N 1
ATOM 2217 C CA . ARG A 1 276 ? 17.835 -20.925 -10.345 1.00 50.53 276 ARG A CA 1
ATOM 2218 C C . ARG A 1 276 ? 17.629 -21.495 -11.743 1.00 50.53 276 ARG A C 1
ATOM 2220 O O . ARG A 1 276 ? 16.790 -22.414 -11.882 1.00 50.53 276 ARG A O 1
#

Sequence (276 aa):
MYRDARGYFAFPLIEEDLVLDDFDKWSIVGDLVGALKAGDLRAAPTVLELYDRDADWVRRGAYVKMIGDAAPDALVERIHSHLQTGLPVDYSWDFAELLFHWGRLDIVPTLARGWRAAYQYQDGPDIPPRLALLLEEESWGPLRTDFPRKVDEKQADAYVARVLARHAELVESLGEHAFVFRGRLLDLEWIARRGLQDLADGEFDSRMRRKFEAMTGIDCSCFYHKEKLQPLAAAAVFEAFLASPERKAFTPGRRYFFGHPIPPGDPAGASEWPPR

Organism: NCBI:txid215803